Protein AF-A0A0G2EH07-F1 (afdb_monomer_lite)

Secondary structure (DSSP, 8-state):
-----PPTT--TTEEEE-----HHHHHHHHHHHHHPPPPPP-HHHHH--TT-TTS-SS-HHHHHHHHHHHHH--HHHHHHHHTTS-EEEEEEE-SS-EEEEEEE----S-TTPPP------SSS------SPPTTPPPGGGS-HHHHHHHHHHHHHHHHT-HHHHHHHH-HHHHHHHHHH-HHHHHHHHHHHHHHSSSSPPPHHHHHHHHHHHHHTT-TTTS-GGGG----TT-----S-EEEEEEEE-SS---HHHHHTTS-EEEEEEEEEEES-HHHH-HHHHHHHHHHHHHHHHHTTS--

pLDDT: mean 92.56, std 9.96, range [38.59, 98.69]

Radius of gyration: 21.22 Å; chains: 1; bounding box: 49×46×51 Å

Organism: Phaeomoniella chlamydospora (NCBI:txid158046)

Sequence (303 aa):
MDFSNLPAGSSDSIKPFEINIQPKVLNDLKDSIKLSAFAPLTYESSTADPKDLESFGISYEWLQKARDAWLTYDWKKSESYINTFPHFKASIRHNVADFDVHFVGLFSERKNAIPIVYLHGWPVNAFPIQVQPEGAPEIASVPLNEQRGFARAKHFVSQGWAYGIEHGTRPATIGFVLQSSPIALLSWIGEKFIAWTDETPQVDTILESVTLYWITHTISRCLYPYREKYDPKDLSSPKPLGLSQFHKEIGLVPESWARTRANVVFYRWHDEGGHFAALEKPELLLKDVEDFVSGLKDSGVLV

InterPro domains:
  IPR010497 Epoxide hydrolase, N-terminal [PF06441] (14-125)
  IPR016292 Epoxide hydrolase [PIRSF001112] (11-296)
  IPR029058 Alpha/Beta hydrolase fold [G3DSA:3.40.50.1820] (1-126)
  IPR029058 Alpha/Beta hydrolase fold [G3DSA:3.40.50.1820] (127-300)
  IPR029058 Alpha/Beta hydrolase fold [SSF53474] (3-126)
  IPR029058 Alpha/Beta hydrolase fold [SSF53474] (134-294)

Foldseek 3Di:
DDQQDDDPPDDPQKDWDADDFDPVLLVVQLVLLVPDDDDDDDPQQCPADLQDLVGNFHHPVVLVVLSVVLNVFDLVVVSVVVRVFTKIWGWDDDPVDIDIDIDTGGHDPDPQDDDDDDDAAVVRDADADLDFDVPFDDLVPFDPLLNLLSVLLVSCVVRVCPVLVCLQPPLQVVLCQLLVGLSSVLRVQVSCCQRFKQDRDDSSVSSNVSVVCNSVSPSSVRSVVSNDDDDSQPQEDADEDADEAESSENRGDGPRRVVVRYNHPYYDYDPHIGNPCCVGPVPVVVVSVVVVVVVCVVVVVRD

Structure (mmCIF, N/CA/C/O backbone):
data_AF-A0A0G2EH07-F1
#
_entry.id   AF-A0A0G2EH07-F1
#
loop_
_atom_site.group_PDB
_atom_site.id
_atom_site.type_symbol
_atom_site.label_atom_id
_atom_site.label_alt_id
_atom_site.label_comp_id
_atom_site.label_asym_id
_atom_site.label_entity_id
_atom_site.label_seq_id
_atom_site.pdbx_PDB_ins_code
_atom_site.Cartn_x
_atom_site.Cartn_y
_atom_site.Cartn_z
_atom_site.occupancy
_atom_site.B_iso_or_equiv
_atom_site.auth_seq_id
_atom_site.auth_comp_id
_atom_site.auth_asym_id
_atom_site.auth_atom_id
_atom_site.pdbx_PDB_model_num
ATOM 1 N N . MET A 1 1 ? -28.140 -2.214 -5.642 1.00 61.62 1 MET A N 1
ATOM 2 C CA . MET A 1 1 ? -27.932 -3.673 -5.538 1.00 61.62 1 MET A CA 1
ATOM 3 C C . MET A 1 1 ? -27.246 -3.923 -4.216 1.00 61.62 1 MET A C 1
ATOM 5 O O . MET A 1 1 ? -26.412 -3.108 -3.842 1.00 61.62 1 MET A O 1
ATOM 9 N N . ASP A 1 2 ? -27.642 -4.969 -3.502 1.00 87.00 2 ASP A N 1
ATOM 10 C CA . ASP A 1 2 ? -27.012 -5.360 -2.243 1.00 87.00 2 ASP A CA 1
ATOM 11 C C . ASP A 1 2 ? -25.893 -6.367 -2.539 1.00 87.00 2 ASP A C 1
ATOM 13 O O . ASP A 1 2 ? -26.157 -7.484 -2.976 1.00 87.00 2 ASP A O 1
ATOM 17 N N . PHE A 1 3 ? -24.643 -5.953 -2.336 1.00 95.88 3 PHE A N 1
ATOM 18 C CA . PHE A 1 3 ? -23.459 -6.775 -2.603 1.00 95.88 3 PHE A CA 1
ATOM 19 C C . PHE A 1 3 ? -22.980 -7.570 -1.376 1.00 95.88 3 PHE A C 1
ATOM 21 O O . PHE A 1 3 ? -21.904 -8.166 -1.420 1.00 95.88 3 PHE A O 1
ATOM 28 N N . SER A 1 4 ? -23.746 -7.570 -0.278 1.00 95.69 4 SER A N 1
ATOM 29 C CA . SER A 1 4 ? -23.373 -8.235 0.979 1.00 95.69 4 SER A CA 1
ATOM 30 C C . SER A 1 4 ? -23.781 -9.714 1.053 1.00 95.69 4 SER A C 1
ATOM 32 O O . SER A 1 4 ? -23.324 -10.443 1.935 1.00 95.69 4 SER A O 1
ATOM 34 N N . ASN A 1 5 ? -24.609 -10.186 0.118 1.00 95.06 5 ASN A N 1
ATOM 35 C CA . ASN A 1 5 ? -25.093 -11.564 0.109 1.00 95.06 5 ASN A CA 1
ATOM 36 C C . ASN A 1 5 ? -23.983 -12.538 -0.308 1.00 95.06 5 ASN A C 1
ATOM 38 O O . ASN A 1 5 ? -23.541 -12.542 -1.456 1.00 95.06 5 ASN A O 1
ATOM 42 N N . LEU A 1 6 ? -23.549 -13.387 0.627 1.00 95.12 6 LEU A N 1
ATOM 43 C CA . LEU A 1 6 ? -22.521 -14.394 0.368 1.00 95.12 6 LEU A CA 1
ATOM 44 C C . LEU A 1 6 ? -22.979 -15.399 -0.712 1.00 95.12 6 LEU A C 1
ATOM 46 O O . LEU A 1 6 ? -24.138 -15.828 -0.693 1.00 95.12 6 LEU A O 1
ATOM 50 N N . PRO A 1 7 ? -22.086 -15.840 -1.621 1.00 93.81 7 PRO A N 1
ATOM 51 C CA . PRO A 1 7 ? -22.406 -16.875 -2.598 1.00 93.81 7 PRO A CA 1
ATOM 52 C C . PRO A 1 7 ? -22.868 -18.179 -1.937 1.00 93.81 7 PRO A C 1
ATOM 54 O O . PRO A 1 7 ? -22.416 -18.540 -0.845 1.00 93.81 7 PRO A O 1
ATOM 57 N N . ALA A 1 8 ? -23.736 -18.927 -2.621 1.00 91.06 8 ALA A N 1
ATOM 58 C CA . ALA A 1 8 ? -24.210 -20.220 -2.134 1.00 91.06 8 ALA A CA 1
ATOM 59 C C . ALA A 1 8 ? -23.035 -21.183 -1.869 1.00 91.06 8 ALA A C 1
ATOM 61 O O . ALA A 1 8 ? -22.125 -21.298 -2.687 1.00 91.06 8 ALA A O 1
ATOM 62 N N . GLY A 1 9 ? -23.070 -21.885 -0.732 1.00 90.81 9 GLY A N 1
ATOM 63 C CA . GLY A 1 9 ? -21.995 -22.792 -0.305 1.00 90.81 9 GLY A CA 1
ATOM 64 C C . GLY A 1 9 ? -20.850 -22.119 0.460 1.00 90.81 9 GLY A C 1
ATOM 65 O O . GLY A 1 9 ? -19.870 -22.787 0.784 1.00 90.81 9 GLY A O 1
ATOM 66 N N . SER A 1 10 ? -20.964 -20.823 0.765 1.00 93.12 10 SER A N 1
ATOM 67 C CA . SER A 1 10 ? -20.021 -20.129 1.649 1.00 93.12 10 SER A CA 1
ATOM 68 C C . SER A 1 10 ? -19.975 -20.765 3.041 1.00 93.12 10 SER A C 1
ATOM 70 O O . SER A 1 10 ? -20.988 -21.233 3.554 1.00 93.12 10 SER A O 1
ATOM 72 N N . SER A 1 11 ? -18.790 -20.765 3.657 1.00 93.56 11 SER A N 1
ATOM 73 C CA . SER A 1 11 ? -18.582 -21.311 5.004 1.00 93.56 11 SER A CA 1
ATOM 74 C C . SER A 1 11 ? -19.384 -20.550 6.064 1.00 93.56 11 SER A C 1
ATOM 76 O O . SER A 1 11 ? -19.348 -19.320 6.109 1.00 93.56 11 SER A O 1
ATOM 78 N N . ASP A 1 12 ? -19.983 -21.280 7.008 1.00 93.88 12 ASP A N 1
ATOM 79 C CA . ASP A 1 12 ? -20.666 -20.705 8.176 1.00 93.88 12 ASP A CA 1
ATOM 80 C C . ASP A 1 12 ? -19.727 -19.926 9.115 1.00 93.88 12 ASP A C 1
ATOM 82 O O . ASP A 1 12 ? -20.194 -19.162 9.968 1.00 93.88 12 ASP A O 1
ATOM 86 N N . SER A 1 13 ? -18.406 -20.103 8.976 1.00 95.00 13 SER A N 1
ATOM 87 C CA . SER A 1 13 ? -17.399 -19.342 9.728 1.00 95.00 13 SER A CA 1
ATOM 88 C C . SER A 1 13 ? -17.293 -17.878 9.297 1.00 95.00 13 SER A C 1
ATOM 90 O O . SER A 1 13 ? -16.700 -17.085 10.026 1.00 95.00 13 SER A O 1
ATOM 92 N N . ILE A 1 14 ? -17.858 -17.511 8.144 1.00 97.44 14 ILE A N 1
ATOM 93 C CA . ILE A 1 14 ? -17.860 -16.138 7.639 1.00 97.44 14 ILE A CA 1
ATOM 94 C C . ILE A 1 14 ? -18.979 -15.360 8.331 1.00 97.44 14 ILE A C 1
ATOM 96 O O . ILE A 1 14 ? -20.148 -15.745 8.273 1.00 97.44 14 ILE A O 1
ATOM 100 N N . LYS A 1 15 ? -18.627 -14.251 8.985 1.00 97.56 15 LYS A N 1
ATOM 101 C CA . LYS A 1 15 ? -19.569 -13.357 9.670 1.00 97.56 15 LYS A CA 1
ATOM 102 C C . LYS A 1 15 ? -19.431 -11.925 9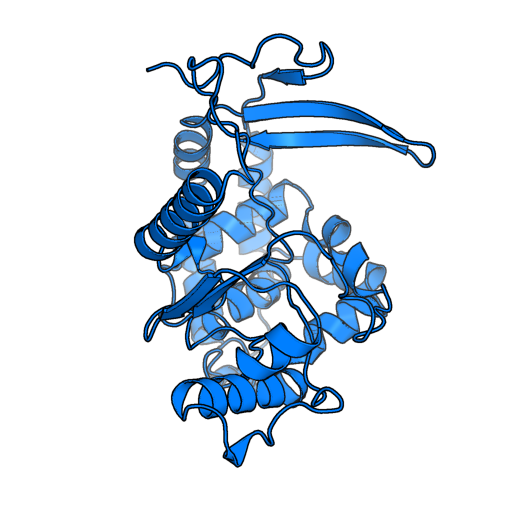.153 1.00 97.56 15 LYS A C 1
ATOM 104 O O . LYS A 1 15 ? -18.298 -11.510 8.904 1.00 97.56 15 LYS A O 1
ATOM 109 N N . PRO A 1 16 ? -20.537 -11.166 9.019 1.00 97.62 16 PRO A N 1
ATOM 110 C CA . PRO A 1 16 ? -20.468 -9.729 8.785 1.00 97.62 16 PRO A CA 1
ATOM 111 C C . PRO A 1 16 ? -19.599 -9.046 9.840 1.00 97.62 16 PRO A C 1
ATOM 113 O O . PRO A 1 16 ? -19.579 -9.447 11.007 1.00 97.62 16 PRO A O 1
ATOM 116 N N . PHE A 1 17 ? -18.874 -8.024 9.419 1.00 97.88 17 PHE A N 1
ATOM 117 C CA . PHE A 1 17 ? -17.995 -7.235 10.263 1.00 97.88 17 PHE A CA 1
ATOM 118 C C . PHE A 1 17 ? -18.263 -5.754 10.015 1.00 97.88 17 PHE A C 1
ATOM 120 O O . PHE A 1 17 ? -18.622 -5.364 8.912 1.00 97.88 17 PHE A O 1
ATOM 127 N N . GLU A 1 18 ? -18.070 -4.933 11.036 1.00 96.94 18 GLU A N 1
ATOM 128 C CA . GLU A 1 18 ? -18.152 -3.480 10.934 1.00 96.94 18 GLU A CA 1
ATOM 129 C C . GLU A 1 18 ? -16.971 -2.896 11.705 1.00 96.94 18 GLU A C 1
ATOM 131 O O . GLU A 1 18 ? -16.652 -3.346 12.813 1.00 96.94 18 GLU A O 1
ATOM 136 N N . ILE A 1 19 ? -16.290 -1.916 11.115 1.00 96.69 19 ILE A N 1
ATOM 137 C CA . ILE A 1 19 ? -15.224 -1.203 11.809 1.00 96.69 19 ILE A CA 1
ATOM 138 C C . ILE A 1 19 ? -15.881 -0.246 12.798 1.00 96.69 19 ILE A C 1
ATOM 140 O O . ILE A 1 19 ? -16.617 0.647 12.400 1.00 96.69 19 ILE A O 1
ATOM 144 N N . ASN A 1 20 ? -15.580 -0.405 14.084 1.00 97.12 20 ASN A N 1
ATOM 145 C CA . ASN A 1 20 ? -16.033 0.522 15.114 1.00 97.12 20 ASN A CA 1
ATOM 146 C C . ASN A 1 20 ? -14.898 0.825 16.093 1.00 97.12 20 ASN A C 1
ATOM 148 O O . ASN A 1 20 ? -14.657 0.081 17.052 1.00 97.12 20 ASN A O 1
ATOM 152 N N . ILE A 1 21 ? -14.173 1.914 15.835 1.00 97.62 21 ILE A N 1
ATOM 153 C CA . ILE A 1 21 ? -13.028 2.302 16.659 1.00 97.62 21 ILE A CA 1
ATOM 154 C C . ILE A 1 21 ? -13.507 3.129 17.845 1.00 97.62 21 ILE A C 1
ATOM 156 O O . ILE A 1 21 ? -14.179 4.154 17.701 1.00 97.62 21 ILE A O 1
ATOM 160 N N . GLN A 1 22 ? -13.140 2.686 19.044 1.00 97.31 22 GLN A N 1
ATOM 161 C CA . GLN A 1 22 ? -13.570 3.330 20.278 1.00 97.31 22 GLN A CA 1
ATOM 162 C C . GLN A 1 22 ? -12.991 4.751 20.386 1.00 97.31 22 GLN A C 1
ATOM 164 O O . GLN A 1 22 ? -11.792 4.927 20.149 1.00 97.31 22 GLN A O 1
ATOM 169 N N . PRO A 1 23 ? -13.774 5.758 20.830 1.00 97.31 23 PRO A N 1
ATOM 170 C CA . PRO A 1 23 ? -13.292 7.134 20.983 1.00 97.31 23 PRO A CA 1
ATOM 171 C C . PRO A 1 23 ? -12.020 7.248 21.829 1.00 97.31 23 PRO A C 1
ATOM 173 O O . PRO A 1 23 ? -11.153 8.068 21.540 1.00 97.31 23 PRO A O 1
ATOM 176 N N . LYS A 1 24 ? -11.872 6.380 22.841 1.00 97.81 24 LYS A N 1
ATOM 177 C CA . LYS A 1 24 ? -10.664 6.324 23.668 1.00 97.81 24 LYS A CA 1
ATOM 178 C C . LYS A 1 24 ? -9.403 6.056 22.836 1.00 97.81 24 LYS A C 1
ATOM 180 O O . LYS A 1 24 ? -8.417 6.746 23.038 1.00 97.81 24 LYS A O 1
ATOM 185 N N . VAL A 1 25 ? -9.441 5.118 21.886 1.00 98.06 25 VAL A N 1
ATOM 186 C CA . VAL A 1 25 ? -8.280 4.774 21.040 1.00 98.06 25 VAL A CA 1
ATOM 187 C C . VAL A 1 25 ? -7.849 5.974 20.193 1.00 98.06 25 VAL A C 1
ATOM 189 O O . VAL A 1 25 ? -6.658 6.247 20.060 1.00 98.06 25 VAL A O 1
ATOM 192 N N . LEU A 1 26 ? -8.816 6.727 19.662 1.00 98.12 26 LEU A N 1
ATOM 193 C CA . LEU A 1 26 ? -8.552 7.929 18.866 1.00 98.12 26 LEU A CA 1
ATOM 194 C C . LEU A 1 26 ? -7.989 9.070 19.723 1.00 98.12 26 LEU A C 1
ATOM 196 O O . LEU A 1 26 ? -7.060 9.758 19.301 1.00 98.12 26 LEU A O 1
ATOM 200 N N . ASN A 1 27 ? -8.508 9.245 20.940 1.00 98.00 27 ASN A N 1
ATOM 201 C CA . ASN A 1 27 ? -7.979 10.222 21.892 1.00 98.00 27 ASN A CA 1
ATOM 202 C C . ASN A 1 27 ? -6.551 9.863 22.330 1.00 98.00 27 ASN A C 1
ATOM 204 O O . ASN A 1 27 ? -5.679 10.729 22.304 1.00 98.00 27 ASN A O 1
ATOM 208 N N . ASP A 1 28 ? -6.293 8.590 22.645 1.00 98.25 28 ASP A N 1
ATOM 209 C CA . ASP A 1 28 ? -4.962 8.096 23.012 1.00 98.25 28 ASP A CA 1
ATOM 210 C C . ASP A 1 28 ? -3.953 8.315 21.861 1.00 98.25 28 ASP A C 1
ATOM 212 O O . ASP A 1 28 ? -2.826 8.758 22.096 1.00 98.25 28 ASP A O 1
ATOM 216 N N . LEU A 1 29 ? -4.349 8.062 20.603 1.00 98.44 29 LEU A N 1
ATOM 217 C CA . LEU A 1 29 ? -3.536 8.391 19.421 1.00 98.44 29 LEU A CA 1
ATOM 218 C C . LEU A 1 29 ? -3.250 9.896 19.351 1.00 98.44 29 LEU A C 1
ATOM 220 O O . LEU A 1 29 ? -2.094 10.293 19.211 1.00 98.44 29 LEU A O 1
ATOM 224 N N . LYS A 1 30 ? -4.275 10.743 19.487 1.00 98.38 30 LYS A N 1
ATOM 225 C CA . LYS A 1 30 ? -4.113 12.200 19.424 1.00 98.38 30 LYS A CA 1
ATOM 226 C C . LYS A 1 30 ? -3.150 12.716 20.492 1.00 98.38 30 LYS A C 1
ATOM 228 O O . LYS A 1 30 ? -2.312 13.567 20.195 1.00 98.38 30 LYS A O 1
ATOM 233 N N . ASP A 1 31 ? -3.232 12.199 21.712 1.00 98.31 31 ASP A N 1
ATOM 234 C CA . ASP A 1 31 ? -2.309 12.576 22.781 1.00 98.31 31 ASP A CA 1
ATOM 235 C C . ASP A 1 31 ? -0.893 12.041 22.528 1.00 98.31 31 ASP A C 1
ATOM 237 O O . ASP A 1 31 ? 0.078 12.775 22.719 1.00 98.31 31 ASP A O 1
ATOM 241 N N . SER A 1 32 ? -0.757 10.836 21.966 1.00 98.12 32 SER A N 1
ATOM 242 C CA . SER A 1 32 ? 0.540 10.286 21.541 1.00 98.12 32 SER A CA 1
ATOM 243 C C . SER A 1 32 ? 1.205 11.133 20.448 1.00 98.12 32 SER A C 1
ATOM 245 O O . SER A 1 32 ? 2.415 11.355 20.490 1.00 98.12 32 SER A O 1
ATOM 247 N N . ILE A 1 33 ? 0.434 11.654 19.486 1.00 98.44 33 ILE A N 1
ATOM 248 C CA . ILE A 1 33 ? 0.932 12.562 18.436 1.00 98.44 33 ILE A CA 1
ATOM 249 C C . ILE A 1 33 ? 1.445 13.872 19.050 1.00 98.44 33 ILE A C 1
ATOM 251 O O . ILE A 1 33 ? 2.525 14.339 18.686 1.00 98.44 33 ILE A O 1
ATOM 255 N N . LYS A 1 34 ? 0.699 14.465 19.996 1.00 97.69 34 LYS A N 1
ATOM 256 C CA . LYS A 1 34 ? 1.106 15.712 20.673 1.00 97.69 34 LYS A CA 1
ATOM 257 C C . LYS A 1 34 ? 2.393 15.540 21.477 1.00 97.69 34 LYS A C 1
ATOM 259 O O . LYS A 1 34 ? 3.228 16.440 21.470 1.00 97.69 34 LYS A O 1
ATOM 264 N N . LEU A 1 35 ? 2.520 14.413 22.179 1.00 97.50 35 LEU A N 1
ATOM 265 C CA . LEU A 1 35 ? 3.644 14.121 23.073 1.00 97.50 35 LEU A CA 1
ATOM 266 C C . LEU A 1 35 ? 4.888 13.608 22.340 1.00 97.50 35 LEU A C 1
ATOM 268 O O . LEU A 1 35 ? 5.975 13.620 22.914 1.00 97.50 35 LEU A O 1
ATOM 272 N N . SER A 1 36 ? 4.747 13.154 21.092 1.00 96.69 36 SER A N 1
ATOM 273 C CA . SER A 1 36 ? 5.875 12.653 20.309 1.00 96.69 36 SER A CA 1
ATOM 274 C C . SER A 1 36 ? 6.898 13.760 20.059 1.00 96.69 36 SER A C 1
ATOM 276 O O . SER A 1 36 ? 6.577 14.823 19.522 1.00 96.69 36 SER A O 1
ATOM 278 N N . ALA A 1 37 ? 8.145 13.488 20.440 1.00 91.06 37 ALA A N 1
ATOM 279 C CA . ALA A 1 37 ? 9.268 14.368 20.162 1.00 91.06 37 ALA A CA 1
ATOM 280 C C . ALA A 1 37 ? 9.604 14.366 18.664 1.00 91.06 37 ALA A C 1
ATOM 282 O O . ALA A 1 37 ? 9.480 13.346 17.986 1.00 91.06 37 ALA A O 1
ATOM 283 N N . PHE A 1 38 ? 10.078 15.507 18.171 1.00 89.31 38 PHE A N 1
ATOM 284 C CA . PHE A 1 38 ? 10.702 15.615 16.857 1.00 89.31 38 PHE A CA 1
ATOM 285 C C . PHE A 1 38 ? 12.219 15.531 17.003 1.00 89.31 38 PHE A C 1
ATOM 287 O O . PHE A 1 38 ? 12.788 16.060 17.961 1.00 89.31 38 PHE A O 1
ATOM 294 N N . ALA A 1 39 ? 12.872 14.890 16.033 1.00 90.69 39 ALA A N 1
ATOM 295 C CA . ALA A 1 39 ? 14.312 15.032 15.866 1.00 90.69 39 ALA A CA 1
ATOM 296 C C . ALA A 1 39 ? 14.653 16.511 15.594 1.00 90.69 39 ALA A C 1
ATOM 298 O O . ALA A 1 39 ? 13.823 17.216 15.026 1.00 90.69 39 ALA A O 1
ATOM 299 N N . PRO A 1 40 ? 15.836 17.015 15.980 1.00 95.19 40 PRO A N 1
ATOM 300 C CA . PRO A 1 40 ? 16.257 18.350 15.570 1.00 95.19 40 PRO A CA 1
ATOM 301 C C . PRO A 1 40 ? 16.381 18.441 14.041 1.00 95.19 40 PRO A C 1
ATOM 303 O O . PRO A 1 40 ? 16.581 17.435 13.357 1.00 95.19 40 PRO A O 1
ATOM 306 N N . LEU A 1 41 ? 16.291 19.659 13.504 1.00 97.31 41 LEU A N 1
ATOM 307 C CA . LEU A 1 41 ? 16.605 19.911 12.100 1.00 97.31 41 LEU A CA 1
ATOM 308 C C . LEU A 1 41 ? 18.074 19.546 11.831 1.00 97.31 41 LEU A C 1
ATOM 310 O O . LEU A 1 41 ? 18.964 19.929 12.591 1.00 97.31 41 LEU A O 1
ATOM 314 N N . THR A 1 42 ? 18.312 18.824 10.742 1.00 98.19 42 THR A N 1
ATOM 315 C CA . THR A 1 42 ? 19.640 18.389 10.288 1.00 98.19 42 THR A CA 1
ATOM 316 C C . THR A 1 42 ? 19.844 18.801 8.838 1.00 98.19 42 THR A C 1
ATOM 318 O O . THR A 1 42 ? 18.894 19.230 8.181 1.00 98.19 42 THR A O 1
ATOM 321 N N . TYR A 1 43 ? 21.068 18.669 8.325 1.00 97.88 43 TYR A N 1
ATOM 322 C CA . TYR A 1 43 ? 21.332 18.899 6.906 1.00 97.88 43 TYR A CA 1
ATOM 323 C C . TYR A 1 43 ? 20.467 17.974 6.036 1.00 97.88 43 TYR A C 1
ATOM 325 O O . TYR A 1 43 ? 19.742 18.448 5.158 1.00 97.88 43 TYR A O 1
ATOM 333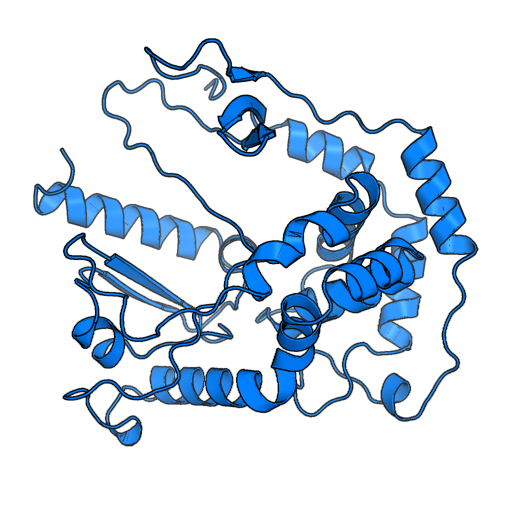 N N . GLU A 1 44 ? 20.470 16.683 6.361 1.00 97.56 44 GLU A N 1
ATOM 334 C CA . GLU A 1 44 ? 19.722 15.636 5.678 1.00 97.56 44 GLU A CA 1
ATOM 335 C C . GLU A 1 44 ? 18.228 15.966 5.668 1.00 97.56 44 GLU A C 1
ATOM 337 O O . GLU A 1 44 ? 17.628 16.108 4.608 1.00 97.56 44 GLU A O 1
ATOM 342 N N . SER A 1 45 ? 17.633 16.214 6.838 1.00 97.31 45 SER A N 1
ATOM 343 C CA . SER A 1 45 ? 16.193 16.488 6.933 1.00 97.31 45 SER A CA 1
ATOM 344 C C . SER A 1 45 ? 15.773 17.857 6.378 1.00 97.31 45 SER A C 1
ATOM 346 O O . SER A 1 45 ? 14.592 18.053 6.088 1.00 97.31 45 SER A O 1
ATOM 348 N N . SER A 1 46 ? 16.709 18.797 6.202 1.00 97.00 46 SER A N 1
ATOM 349 C CA . SER A 1 46 ? 16.454 20.104 5.572 1.00 97.00 46 SER A CA 1
ATOM 350 C C . SER A 1 46 ? 16.486 20.077 4.041 1.00 97.00 46 SER A C 1
ATOM 352 O O . SER A 1 46 ? 15.940 20.978 3.411 1.00 97.00 46 SER A O 1
ATOM 354 N N . THR A 1 47 ? 17.124 19.062 3.452 1.00 95.94 47 THR A N 1
ATOM 355 C CA . THR A 1 47 ? 17.316 18.924 1.996 1.00 95.94 47 THR A CA 1
ATOM 356 C C . THR A 1 47 ? 16.656 17.674 1.416 1.00 95.94 47 THR A C 1
ATOM 358 O O . THR A 1 47 ? 16.674 17.478 0.204 1.00 95.94 47 THR A O 1
ATOM 361 N N . ALA A 1 48 ? 16.064 16.843 2.276 1.00 96.94 48 ALA A N 1
ATOM 362 C CA . ALA A 1 48 ? 15.420 15.598 1.902 1.00 96.94 48 ALA A CA 1
ATOM 363 C C . ALA A 1 48 ? 14.239 15.800 0.933 1.00 96.94 48 ALA A C 1
ATOM 365 O O . ALA A 1 48 ? 13.378 16.656 1.149 1.00 96.94 48 ALA A O 1
ATOM 366 N N . ASP A 1 49 ? 14.175 14.948 -0.087 1.00 96.25 49 ASP A N 1
ATOM 367 C CA . ASP A 1 49 ? 13.046 14.782 -1.000 1.00 96.25 49 ASP A CA 1
ATOM 368 C C . ASP A 1 49 ? 12.736 13.281 -1.140 1.00 96.25 49 ASP A C 1
ATOM 370 O O . ASP A 1 49 ? 13.526 12.557 -1.743 1.00 96.25 49 ASP A O 1
ATOM 374 N N . PRO A 1 50 ? 11.590 12.784 -0.638 1.00 93.81 50 PRO A N 1
ATOM 375 C CA . PRO A 1 50 ? 11.247 11.368 -0.747 1.00 93.81 50 PRO A CA 1
ATOM 376 C C . PRO A 1 50 ? 11.095 10.866 -2.189 1.00 93.81 50 PRO A C 1
ATOM 378 O O . PRO A 1 50 ? 11.147 9.660 -2.414 1.00 93.81 50 PRO A O 1
ATOM 381 N N . LYS A 1 51 ? 10.843 11.750 -3.168 1.00 94.19 51 LYS A N 1
ATOM 382 C CA . LYS A 1 51 ? 10.730 11.365 -4.587 1.00 94.19 51 LYS A CA 1
ATOM 383 C C . LYS A 1 51 ? 12.094 11.103 -5.228 1.00 94.19 51 LYS A C 1
ATOM 385 O O . LYS A 1 51 ? 12.142 10.443 -6.268 1.00 94.19 51 LYS A O 1
ATOM 390 N N . ASP A 1 52 ? 13.171 11.596 -4.624 1.00 94.25 52 ASP A N 1
ATOM 391 C CA . ASP A 1 52 ? 14.539 11.366 -5.065 1.00 94.25 52 ASP A CA 1
ATOM 392 C C . ASP A 1 52 ? 15.192 10.275 -4.206 1.00 94.25 52 ASP A C 1
ATOM 394 O O . ASP A 1 52 ? 15.464 10.454 -3.021 1.00 94.25 52 ASP A O 1
ATOM 398 N N . LEU A 1 53 ? 15.454 9.120 -4.818 1.00 87.81 53 LEU A N 1
ATOM 399 C CA . LEU A 1 53 ? 16.068 7.978 -4.139 1.00 87.81 53 LEU A CA 1
ATOM 400 C C . LEU A 1 53 ? 17.538 8.217 -3.757 1.00 87.81 53 LEU A C 1
ATOM 402 O O . LEU A 1 53 ? 18.055 7.464 -2.939 1.00 87.81 53 LEU A O 1
ATOM 406 N N . GLU A 1 54 ? 18.201 9.234 -4.318 1.00 90.75 54 GLU A N 1
ATOM 407 C CA . GLU A 1 54 ? 19.547 9.658 -3.896 1.00 90.75 54 GLU A CA 1
ATOM 408 C C . GLU A 1 54 ? 19.501 10.647 -2.714 1.00 90.75 54 GLU A C 1
ATOM 410 O O . GLU A 1 54 ? 20.540 11.024 -2.167 1.00 90.75 54 GLU A O 1
ATOM 415 N N . SER A 1 55 ? 18.301 11.077 -2.314 1.00 93.88 55 SER A N 1
ATOM 416 C CA . SER A 1 55 ? 18.076 11.947 -1.163 1.00 93.88 55 SER A CA 1
ATOM 417 C C . SER A 1 55 ? 17.947 11.154 0.147 1.00 93.88 55 SER A C 1
ATOM 419 O O . SER A 1 55 ? 18.157 9.944 0.213 1.00 93.88 55 SER A O 1
ATOM 421 N N . PHE A 1 56 ? 17.602 11.847 1.234 1.00 96.31 56 PHE A N 1
ATOM 422 C CA . PHE A 1 56 ? 17.677 11.329 2.605 1.00 96.31 56 PHE A CA 1
ATOM 423 C C . PHE A 1 56 ? 16.319 10.940 3.219 1.00 96.31 56 PHE A C 1
ATOM 425 O O . PHE A 1 56 ? 16.192 10.866 4.442 1.00 96.31 56 PHE A O 1
ATOM 432 N N . GLY A 1 57 ? 15.300 10.691 2.390 1.00 96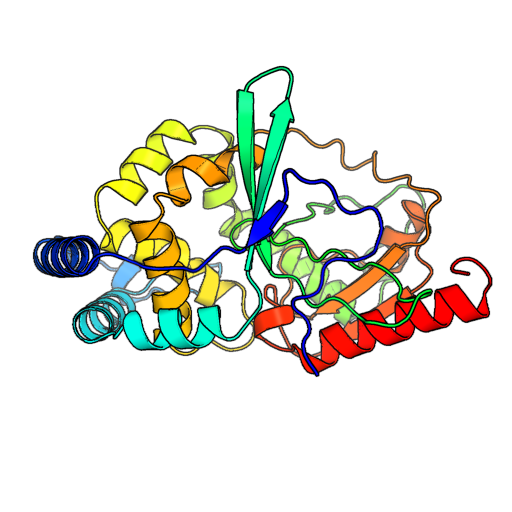.50 57 GLY A N 1
ATOM 433 C CA . GLY A 1 57 ? 13.971 10.256 2.834 1.00 96.50 57 GLY A CA 1
ATOM 434 C C . GLY A 1 57 ? 13.010 11.414 3.106 1.00 96.50 57 GLY A C 1
ATOM 435 O O . GLY A 1 57 ? 12.852 12.308 2.278 1.00 96.50 57 GLY A O 1
ATOM 436 N N . ILE A 1 58 ? 12.307 11.384 4.241 1.00 96.88 58 ILE A N 1
ATOM 437 C CA . ILE A 1 58 ? 11.300 12.397 4.592 1.00 96.88 58 ILE A CA 1
ATOM 438 C C . ILE A 1 58 ? 11.912 13.728 5.038 1.00 96.88 58 ILE A C 1
ATOM 440 O O . ILE A 1 58 ? 12.819 13.770 5.870 1.00 96.88 58 ILE A O 1
ATOM 444 N N . SER A 1 59 ? 11.364 14.836 4.530 1.00 97.25 59 SER A N 1
ATOM 445 C CA . SER A 1 59 ? 11.793 16.171 4.944 1.00 97.25 59 SER A CA 1
ATOM 446 C C . SER A 1 59 ? 11.212 16.568 6.297 1.00 97.25 59 SER A C 1
ATOM 448 O O . SER A 1 59 ? 10.088 16.207 6.663 1.00 97.25 59 SER A O 1
ATOM 450 N N . TYR A 1 60 ? 11.985 17.360 7.042 1.00 97.19 60 TYR A N 1
ATOM 451 C CA . TYR A 1 60 ? 11.573 17.904 8.332 1.00 97.19 60 TYR A CA 1
ATOM 452 C C . TYR A 1 60 ? 10.278 18.716 8.204 1.00 97.19 60 TYR A C 1
ATOM 454 O O . TYR A 1 60 ? 9.340 18.529 8.977 1.00 97.19 60 TYR A O 1
ATOM 462 N N . GLU A 1 61 ? 10.207 19.573 7.180 1.00 96.94 61 GLU A N 1
ATOM 463 C CA . GLU A 1 61 ? 9.042 20.415 6.911 1.00 96.94 61 GLU A CA 1
ATOM 464 C C . GLU A 1 61 ? 7.794 19.582 6.596 1.00 96.94 61 GLU A C 1
ATOM 466 O O . GLU A 1 61 ? 6.714 19.864 7.123 1.00 96.94 61 GLU A O 1
ATOM 471 N N . TRP A 1 62 ? 7.925 18.540 5.767 1.00 97.69 62 TRP A N 1
ATOM 472 C CA . TRP A 1 62 ? 6.797 17.673 5.437 1.00 97.69 62 TRP A CA 1
ATOM 473 C C . TRP A 1 62 ? 6.263 16.967 6.684 1.00 97.69 62 TRP A C 1
ATOM 475 O O . TRP A 1 62 ? 5.056 16.989 6.925 1.00 97.69 62 TRP A O 1
ATOM 485 N N . LEU A 1 63 ? 7.146 16.399 7.514 1.00 98.06 63 LEU A N 1
ATOM 486 C CA . LEU A 1 63 ? 6.731 15.651 8.701 1.00 98.06 63 LEU A CA 1
ATOM 487 C C . LEU A 1 63 ? 6.012 16.544 9.718 1.00 98.06 63 LEU A C 1
ATOM 489 O O . LEU A 1 63 ? 5.018 16.120 10.307 1.00 98.06 63 LEU A O 1
ATOM 493 N N . GLN A 1 64 ? 6.474 17.786 9.901 1.00 97.44 64 GLN A N 1
ATOM 494 C CA . GLN A 1 64 ? 5.792 18.762 10.754 1.00 97.44 64 GLN A CA 1
ATOM 495 C C . GLN A 1 64 ? 4.381 19.064 10.241 1.00 97.44 64 GLN A C 1
ATOM 497 O O . GLN A 1 64 ? 3.415 18.941 10.995 1.00 97.44 64 GLN A O 1
ATOM 502 N N . LYS A 1 65 ? 4.245 19.378 8.945 1.00 98.00 65 LYS A N 1
ATOM 503 C CA . LYS A 1 65 ? 2.942 19.662 8.325 1.00 98.00 65 LYS A CA 1
ATOM 504 C C . LYS A 1 65 ? 1.997 18.464 8.404 1.00 98.00 65 LYS A C 1
ATOM 506 O O . LYS A 1 65 ? 0.831 18.633 8.753 1.00 98.00 65 LYS A O 1
ATOM 511 N N . ALA A 1 66 ? 2.490 17.257 8.126 1.00 98.44 66 ALA A N 1
ATOM 512 C CA . ALA A 1 66 ? 1.696 16.035 8.188 1.00 98.44 66 ALA A CA 1
ATOM 513 C C . ALA A 1 66 ? 1.228 15.730 9.618 1.00 98.44 66 ALA A C 1
ATOM 515 O O . ALA A 1 66 ? 0.070 15.377 9.831 1.00 98.44 66 ALA A O 1
ATOM 516 N N . ARG A 1 67 ? 2.092 15.931 10.618 1.00 98.06 67 ARG A N 1
ATOM 517 C CA . ARG A 1 67 ? 1.738 15.792 12.034 1.00 98.06 67 ARG A CA 1
ATOM 518 C C . ARG A 1 67 ? 0.677 16.798 12.472 1.00 98.06 67 ARG A C 1
ATOM 520 O O . ARG A 1 67 ? -0.249 16.422 13.190 1.00 98.06 67 ARG A O 1
ATOM 527 N N . ASP A 1 68 ? 0.795 18.053 12.053 1.00 98.12 68 ASP A N 1
ATOM 528 C CA . ASP A 1 68 ? -0.182 19.088 12.394 1.00 98.12 68 ASP A CA 1
ATOM 529 C C . ASP A 1 68 ? -1.534 18.831 11.712 1.00 98.12 68 ASP A C 1
ATOM 531 O O . ASP A 1 68 ? -2.575 18.943 12.364 1.00 98.12 68 ASP A O 1
ATOM 535 N N . ALA A 1 69 ? -1.529 18.366 10.457 1.00 98.50 69 ALA A N 1
ATOM 536 C CA . ALA A 1 69 ? -2.731 17.872 9.786 1.00 98.50 69 ALA A CA 1
ATOM 537 C C . ALA A 1 69 ? -3.359 16.696 10.556 1.00 98.50 69 ALA A C 1
ATOM 539 O O . ALA A 1 69 ? -4.568 16.692 10.810 1.00 98.50 69 ALA A O 1
ATOM 540 N N . TRP A 1 70 ? -2.541 15.752 11.035 1.00 98.50 70 TRP A N 1
ATOM 541 C CA . TRP A 1 70 ? -3.007 14.577 11.775 1.00 98.50 70 TRP A CA 1
ATOM 542 C C . TRP A 1 70 ? -3.708 14.916 13.093 1.00 98.50 70 TRP A C 1
ATOM 544 O O . TRP A 1 70 ? -4.676 14.257 13.466 1.00 98.50 70 TRP A O 1
ATOM 554 N N . LEU A 1 71 ? -3.307 15.992 13.776 1.00 98.12 71 LEU A N 1
ATOM 555 C CA . LEU A 1 71 ? -3.994 16.463 14.989 1.00 98.12 71 LEU A CA 1
ATOM 556 C C . LEU A 1 71 ? -5.446 16.905 14.733 1.00 98.12 71 LEU A C 1
ATOM 558 O O . LEU A 1 71 ? -6.257 16.929 15.671 1.00 98.12 71 LEU A O 1
ATOM 562 N N . THR A 1 72 ? -5.766 17.257 13.487 1.00 97.19 72 THR A N 1
ATOM 563 C CA . THR A 1 72 ? -7.102 17.685 13.040 1.00 97.19 72 THR A CA 1
ATOM 564 C C . THR A 1 72 ? -7.824 16.655 12.174 1.00 97.19 72 THR A C 1
ATOM 566 O O . THR A 1 72 ? -9.007 16.834 11.891 1.00 97.19 72 THR A O 1
ATOM 569 N N . TYR A 1 73 ? -7.140 15.578 11.790 1.00 98.25 73 TYR A N 1
ATOM 570 C CA . TYR A 1 73 ? -7.686 14.509 10.968 1.00 98.25 73 TYR A CA 1
ATOM 571 C C . TYR A 1 73 ? -8.842 13.788 11.675 1.00 98.25 73 TYR A C 1
ATOM 573 O O . TYR A 1 73 ? -8.750 13.426 12.852 1.00 98.25 73 TYR A O 1
ATOM 581 N N . ASP A 1 74 ? -9.936 13.565 10.947 1.00 97.19 74 ASP A N 1
ATOM 582 C CA . ASP A 1 74 ? -11.161 12.961 11.469 1.00 97.19 74 ASP A CA 1
ATOM 583 C C . ASP A 1 74 ? -11.314 11.519 10.976 1.00 97.19 74 ASP A C 1
ATOM 585 O O . ASP A 1 74 ? -11.923 11.251 9.938 1.00 97.19 74 ASP A O 1
ATOM 589 N N . TRP A 1 75 ? -10.795 10.578 11.768 1.00 98.25 75 TRP A N 1
ATOM 590 C CA . TRP A 1 75 ? -10.906 9.146 11.486 1.00 98.25 75 TRP A CA 1
ATOM 591 C C . TRP A 1 75 ? -12.358 8.678 11.307 1.00 98.25 75 TRP A C 1
ATOM 593 O O . TRP A 1 75 ? -12.600 7.734 10.559 1.00 98.25 75 TRP A O 1
ATOM 603 N N . LYS A 1 76 ? -13.352 9.324 11.939 1.00 97.62 76 LYS A N 1
ATOM 604 C CA . LYS A 1 76 ? -14.746 8.873 11.827 1.00 97.62 76 LYS A CA 1
ATOM 605 C C . LYS A 1 76 ? -15.324 9.066 10.429 1.00 97.62 76 LYS A C 1
ATOM 607 O O . LYS A 1 76 ? -16.209 8.298 10.050 1.00 97.62 76 LYS A O 1
ATOM 612 N N . LYS A 1 77 ? -14.799 10.005 9.636 1.00 97.81 77 LYS A N 1
ATOM 613 C CA . LYS A 1 77 ? -15.148 10.123 8.212 1.00 97.81 77 LYS A CA 1
ATOM 614 C C . LYS A 1 77 ? -14.649 8.919 7.418 1.00 97.81 77 LYS A C 1
ATOM 616 O O . LYS A 1 77 ? -15.441 8.314 6.702 1.00 97.81 77 LYS A O 1
ATOM 621 N N . SER A 1 78 ? -13.388 8.536 7.610 1.00 97.94 78 SER A N 1
ATOM 622 C CA . SER A 1 78 ? -12.798 7.343 6.991 1.00 97.94 78 SER A CA 1
ATOM 623 C C . SER A 1 78 ? -13.510 6.071 7.423 1.00 97.94 78 SER A C 1
ATOM 625 O O . SER A 1 78 ? -13.912 5.281 6.582 1.00 97.94 78 SER A O 1
ATOM 627 N N . GLU A 1 79 ? -13.751 5.902 8.724 1.00 98.19 79 GLU A N 1
ATOM 628 C CA . GLU A 1 79 ? -14.491 4.760 9.272 1.00 98.19 79 GLU A CA 1
ATOM 629 C C . GLU A 1 79 ? -15.882 4.634 8.637 1.00 98.19 79 GLU A C 1
ATOM 631 O O . GLU A 1 79 ? -16.261 3.553 8.193 1.00 98.19 79 GLU A O 1
ATOM 636 N N . SER A 1 80 ? -16.608 5.752 8.524 1.00 98.12 80 SER A N 1
ATOM 637 C CA . SER A 1 80 ? -17.933 5.781 7.896 1.00 98.12 80 SER A CA 1
ATOM 638 C C . SER A 1 80 ? -17.871 5.431 6.412 1.00 98.12 80 SER A C 1
ATOM 640 O O . SER A 1 80 ? -18.709 4.672 5.939 1.00 98.12 80 SER A O 1
ATOM 642 N N . TYR A 1 81 ? -16.887 5.965 5.680 1.00 97.56 81 TYR A N 1
ATOM 643 C CA . TYR A 1 81 ? -16.691 5.656 4.264 1.00 97.56 81 TYR A CA 1
ATOM 644 C C . TYR A 1 81 ? -16.321 4.185 4.047 1.00 97.56 81 TYR A C 1
ATOM 646 O O . TYR A 1 81 ? -16.924 3.521 3.209 1.00 97.56 81 TYR A O 1
ATOM 654 N N . ILE A 1 82 ? -15.387 3.644 4.829 1.00 97.31 82 ILE A N 1
ATOM 655 C CA . ILE A 1 82 ? -14.955 2.247 4.722 1.00 97.31 82 ILE A CA 1
ATOM 656 C C . ILE A 1 82 ? -16.137 1.300 4.985 1.00 97.31 82 ILE A C 1
ATOM 658 O O . ILE A 1 82 ? -16.378 0.390 4.198 1.00 97.31 82 ILE A O 1
ATOM 662 N N . ASN A 1 83 ? -16.949 1.572 6.011 1.00 97.69 83 ASN A N 1
ATOM 663 C CA . ASN A 1 83 ? -18.148 0.784 6.317 1.00 97.69 83 ASN A CA 1
ATOM 664 C C . ASN A 1 83 ? -19.277 0.906 5.265 1.00 97.69 83 ASN A C 1
ATOM 666 O O . ASN A 1 83 ? -20.307 0.251 5.412 1.00 97.69 83 ASN A O 1
ATOM 670 N N . THR A 1 84 ? -19.122 1.710 4.200 1.00 97.06 84 THR A N 1
ATOM 671 C CA . THR A 1 84 ? -20.061 1.680 3.058 1.00 97.06 84 THR A CA 1
ATOM 672 C C . THR A 1 84 ? -19.912 0.421 2.204 1.00 97.06 84 THR A C 1
ATOM 674 O O . THR A 1 84 ? -20.823 0.083 1.444 1.00 97.06 84 THR A O 1
ATOM 677 N N . PHE A 1 85 ? -18.795 -0.295 2.339 1.00 97.31 85 PHE A N 1
ATOM 678 C CA . PHE A 1 85 ? -18.576 -1.580 1.692 1.00 97.31 85 PHE A CA 1
ATOM 679 C C . PHE A 1 85 ? -18.974 -2.733 2.630 1.00 97.31 85 PHE A C 1
ATOM 681 O O . PHE A 1 85 ? -18.940 -2.579 3.851 1.00 97.31 85 PHE A O 1
ATOM 688 N N . PRO A 1 86 ? -19.338 -3.919 2.109 1.00 98.00 86 PRO A N 1
ATOM 689 C CA . PRO A 1 86 ? -19.577 -5.093 2.943 1.00 98.00 86 PRO A CA 1
ATOM 690 C C . PRO A 1 86 ? -18.262 -5.691 3.462 1.00 98.00 86 PRO A C 1
ATOM 692 O O . PRO A 1 86 ? -17.416 -6.148 2.688 1.00 98.00 86 PRO A O 1
ATOM 695 N N . HIS A 1 87 ? -18.097 -5.710 4.784 1.00 98.25 87 HIS A N 1
ATOM 696 C CA . HIS A 1 87 ? -16.954 -6.326 5.452 1.00 98.25 87 HIS A CA 1
ATOM 697 C C . HIS A 1 87 ? -17.355 -7.650 6.093 1.00 98.25 87 HIS A C 1
ATOM 699 O O . HIS A 1 87 ? -18.465 -7.822 6.599 1.00 98.25 87 HIS A O 1
ATOM 705 N N . PHE A 1 88 ? -16.401 -8.571 6.138 1.00 98.38 88 PHE A N 1
ATOM 706 C CA . PHE A 1 88 ? -16.582 -9.873 6.754 1.00 98.38 88 PHE A CA 1
ATOM 707 C C . PHE A 1 88 ? -15.333 -10.292 7.515 1.00 98.38 88 PHE A C 1
ATOM 709 O O . PHE A 1 88 ? -14.228 -9.796 7.283 1.00 98.38 88 PHE A O 1
ATOM 716 N N . LYS A 1 89 ? -15.513 -11.248 8.418 1.00 97.81 89 LYS A N 1
ATOM 717 C CA . LYS A 1 89 ? -14.436 -11.951 9.102 1.00 97.81 89 LYS A CA 1
ATOM 718 C C . LYS A 1 89 ? -14.686 -13.448 9.018 1.00 97.81 89 LYS A C 1
ATOM 720 O O . LYS A 1 89 ? -15.794 -13.902 9.292 1.00 97.81 89 LYS A O 1
ATOM 725 N N . ALA A 1 90 ? -13.660 -14.197 8.638 1.00 96.94 90 ALA A N 1
ATOM 726 C CA . ALA A 1 90 ? -13.677 -15.649 8.597 1.00 96.94 90 ALA A CA 1
ATOM 727 C C . ALA A 1 90 ? -12.652 -16.206 9.582 1.00 96.94 90 ALA A C 1
ATOM 729 O O . ALA A 1 90 ? -11.474 -15.854 9.511 1.00 96.94 90 ALA A O 1
ATOM 730 N N . SER A 1 91 ? -13.083 -17.107 10.462 1.00 95.75 91 SER A N 1
ATOM 731 C CA . SER A 1 91 ? -12.153 -17.858 11.306 1.00 95.75 91 SER A CA 1
ATOM 732 C C . SER A 1 91 ? -11.600 -19.055 10.529 1.00 95.75 91 SER A C 1
ATOM 734 O O . SER A 1 91 ? -12.357 -19.906 10.050 1.00 95.75 91 SER A O 1
ATOM 736 N N . ILE A 1 92 ? -10.276 -19.110 10.401 1.00 94.12 92 ILE A N 1
ATOM 737 C CA . ILE A 1 92 ? -9.520 -20.148 9.703 1.00 94.12 92 ILE A CA 1
ATOM 738 C C . ILE A 1 92 ? -8.688 -20.905 10.732 1.00 94.12 92 ILE A C 1
ATOM 740 O O . ILE A 1 92 ? -7.824 -20.329 11.391 1.00 94.12 92 ILE A O 1
ATOM 744 N N . ARG A 1 93 ? -8.932 -22.212 10.843 1.00 92.19 93 ARG A N 1
ATOM 745 C CA . ARG A 1 93 ? -8.093 -23.097 11.653 1.00 92.19 93 ARG A CA 1
ATOM 746 C C . ARG A 1 93 ? -6.861 -23.496 10.863 1.00 92.19 93 ARG A C 1
ATOM 748 O O . ARG A 1 93 ? -6.983 -23.988 9.742 1.00 92.19 93 ARG A O 1
ATOM 755 N N . HIS A 1 94 ? -5.690 -23.319 11.454 1.00 90.50 94 HIS A N 1
ATOM 756 C CA . HIS A 1 94 ? -4.424 -23.719 10.856 1.00 90.50 94 HIS A CA 1
ATOM 757 C C . HIS A 1 94 ? -3.577 -24.460 11.894 1.00 90.50 94 HIS A C 1
ATOM 759 O O . HIS A 1 94 ? -3.780 -24.333 13.097 1.00 90.50 94 HIS A O 1
ATOM 765 N N . ASN A 1 95 ? -2.618 -25.263 11.439 1.00 89.00 95 ASN A N 1
ATOM 766 C CA . ASN A 1 95 ? -1.822 -26.125 12.321 1.00 89.00 95 ASN A CA 1
ATOM 767 C C . ASN A 1 95 ? -0.919 -25.355 13.306 1.00 89.00 95 ASN A C 1
ATOM 769 O O . ASN A 1 95 ? -0.481 -25.935 14.294 1.00 89.00 95 ASN A O 1
ATOM 773 N N . VAL A 1 96 ? -0.629 -24.077 13.038 1.00 86.88 96 VAL A N 1
ATOM 774 C CA . VAL A 1 96 ? 0.222 -23.228 13.894 1.00 86.88 96 VAL A CA 1
ATOM 775 C C . VAL A 1 96 ? -0.595 -22.332 14.828 1.00 86.88 96 VAL A C 1
ATOM 777 O O . VAL A 1 96 ? -0.184 -22.099 15.961 1.00 86.88 96 VAL A O 1
ATOM 780 N N . ALA A 1 97 ? -1.726 -21.810 14.359 1.00 90.00 97 ALA A N 1
ATOM 781 C CA . ALA A 1 97 ? -2.622 -20.949 15.120 1.00 90.00 97 ALA A CA 1
ATOM 782 C C . ALA A 1 97 ? -3.968 -20.848 14.398 1.00 90.00 97 ALA A C 1
ATOM 784 O O . ALA A 1 97 ? -4.044 -21.055 13.188 1.00 90.00 97 ALA A O 1
ATOM 785 N N . ASP A 1 98 ? -5.008 -20.467 15.126 1.00 93.81 98 ASP A N 1
ATOM 786 C CA . ASP A 1 98 ? -6.256 -20.033 14.511 1.00 93.81 98 ASP A CA 1
ATOM 787 C C . ASP A 1 98 ? -6.142 -18.555 14.121 1.00 93.81 98 ASP A C 1
ATOM 789 O O . ASP A 1 98 ? -5.581 -17.740 14.860 1.00 93.81 98 ASP A O 1
ATOM 793 N N . PHE A 1 99 ? -6.672 -18.210 12.950 1.00 93.75 99 PHE A N 1
ATOM 794 C CA . PHE A 1 99 ? -6.622 -16.861 12.402 1.00 93.75 99 PHE A CA 1
ATOM 795 C C . PHE A 1 99 ? -8.020 -16.329 12.142 1.00 93.75 99 PHE A C 1
ATOM 797 O O . PHE A 1 99 ? -8.850 -17.006 11.542 1.00 93.75 99 PHE A O 1
ATOM 804 N N . ASP A 1 100 ? -8.239 -15.073 12.507 1.00 95.25 100 ASP A N 1
ATOM 805 C CA . ASP A 1 100 ? -9.370 -14.301 12.018 1.00 95.25 100 ASP A CA 1
ATOM 806 C C . ASP A 1 100 ? -8.928 -13.484 10.806 1.00 95.25 100 ASP A C 1
ATOM 808 O O . ASP A 1 100 ? -8.153 -12.532 10.928 1.00 95.25 100 ASP A O 1
ATOM 812 N N . VAL A 1 101 ? -9.436 -13.851 9.633 1.00 96.12 101 VAL A N 1
ATOM 813 C CA . VAL A 1 101 ? -9.149 -13.159 8.378 1.00 96.12 101 VAL A CA 1
ATOM 814 C C . VAL A 1 101 ? -10.287 -12.198 8.072 1.00 96.12 101 VAL A C 1
ATOM 816 O O . VAL A 1 101 ? -11.414 -12.615 7.808 1.00 96.12 101 VAL A O 1
ATOM 819 N N . HIS A 1 102 ? -9.991 -10.902 8.134 1.00 97.75 102 HIS A N 1
ATOM 820 C CA . HIS A 1 102 ? -10.881 -9.848 7.649 1.00 97.75 102 HIS A CA 1
ATOM 821 C C . HIS A 1 102 ? -10.761 -9.722 6.125 1.00 97.75 102 HIS A C 1
ATOM 823 O O . HIS A 1 102 ? -9.664 -9.833 5.580 1.00 97.75 102 HIS A O 1
ATOM 829 N N . PHE A 1 103 ? -11.885 -9.489 5.448 1.00 97.81 103 PHE A N 1
ATOM 830 C CA . PHE A 1 103 ? -11.911 -9.122 4.035 1.00 97.81 103 PHE A CA 1
ATOM 831 C C . PHE A 1 103 ? -13.102 -8.210 3.716 1.00 97.81 103 PHE A C 1
ATOM 833 O O . PHE A 1 103 ? -14.103 -8.181 4.437 1.00 97.81 103 PHE A O 1
ATOM 840 N N . VAL A 1 104 ? -12.985 -7.473 2.614 1.00 97.75 104 VAL A N 1
ATOM 841 C CA . VAL A 1 104 ? -14.080 -6.725 1.982 1.00 97.75 104 VAL A CA 1
ATOM 842 C C . VAL A 1 104 ? -14.546 -7.520 0.769 1.00 97.75 104 VAL A C 1
ATOM 844 O O . VAL A 1 104 ? -13.715 -8.057 0.035 1.00 97.75 104 VAL A O 1
ATOM 847 N N . GLY A 1 105 ? -15.858 -7.638 0.570 1.00 96.81 105 GLY A N 1
ATOM 848 C CA . GLY A 1 105 ? -16.426 -8.440 -0.511 1.00 96.81 105 GLY A CA 1
ATOM 849 C C . GLY A 1 105 ? -17.566 -7.731 -1.226 1.00 96.81 105 GLY A C 1
ATOM 850 O O . GLY A 1 105 ? -18.481 -7.225 -0.585 1.00 96.81 105 GLY A O 1
ATOM 851 N N . LEU A 1 106 ? -17.523 -7.734 -2.560 1.00 97.44 106 LEU A N 1
ATOM 852 C CA . LEU A 1 106 ? -18.651 -7.359 -3.408 1.00 97.44 106 LEU A CA 1
ATOM 853 C C . LEU A 1 106 ? -19.133 -8.602 -4.150 1.00 97.44 106 LEU A C 1
ATOM 855 O O . LEU A 1 106 ? -18.511 -9.046 -5.117 1.00 97.44 106 LEU A O 1
ATOM 859 N N . PHE A 1 107 ? -20.226 -9.189 -3.673 1.00 97.00 107 PHE A N 1
ATOM 860 C CA . PHE A 1 107 ? -20.721 -10.459 -4.185 1.00 97.00 107 PHE A CA 1
ATOM 861 C C . PHE A 1 107 ? -21.853 -10.251 -5.186 1.00 97.00 107 PHE A C 1
ATOM 863 O O . PHE A 1 107 ? -22.843 -9.574 -4.919 1.00 97.00 107 PHE A O 1
ATOM 870 N N . SER A 1 108 ? -21.688 -10.828 -6.376 1.00 95.69 108 SER A N 1
ATOM 871 C CA . SER A 1 108 ? -22.700 -10.781 -7.428 1.00 95.69 108 SER A CA 1
ATOM 872 C C . SER A 1 108 ? -23.808 -11.803 -7.174 1.00 95.69 108 SER A C 1
ATOM 874 O O . SER A 1 108 ? -23.537 -12.935 -6.787 1.00 95.69 108 SER A O 1
ATOM 876 N N . GLU A 1 109 ? -25.047 -11.450 -7.515 1.00 93.50 109 GLU A N 1
ATOM 877 C CA . GLU A 1 109 ? -26.182 -12.386 -7.537 1.00 93.50 109 GLU A CA 1
ATOM 878 C C . GLU A 1 109 ? -26.137 -13.360 -8.735 1.00 93.50 109 GLU A C 1
ATOM 880 O O . GLU A 1 109 ? -26.916 -14.314 -8.815 1.00 93.50 109 GLU A O 1
ATOM 885 N N . ARG A 1 110 ? -25.236 -13.139 -9.706 1.00 92.75 110 ARG A N 1
ATOM 886 C CA . ARG A 1 110 ? -25.100 -14.013 -10.879 1.00 92.75 110 ARG A CA 1
ATOM 887 C C . ARG A 1 110 ? -24.451 -15.337 -10.480 1.00 92.75 110 ARG A C 1
ATOM 889 O O . ARG A 1 110 ? -23.335 -15.360 -9.973 1.00 92.75 110 ARG A O 1
ATOM 896 N N . LYS A 1 111 ? -25.103 -16.454 -10.820 1.00 89.19 111 LYS A N 1
ATOM 897 C CA . LYS A 1 111 ? -24.614 -17.816 -10.517 1.00 89.19 111 LYS A CA 1
ATOM 898 C C . LYS A 1 111 ? -23.248 -18.149 -11.131 1.00 89.19 111 LYS A C 1
ATOM 900 O O . LYS A 1 111 ? -22.552 -19.005 -10.607 1.00 89.19 111 LYS A O 1
ATOM 905 N N . ASN A 1 112 ? -22.894 -17.502 -12.239 1.00 88.94 112 ASN A N 1
ATOM 906 C CA . ASN A 1 112 ? -21.635 -17.678 -12.966 1.00 88.94 112 ASN A CA 1
ATOM 907 C C . ASN A 1 112 ? -20.733 -16.433 -12.880 1.00 88.94 112 ASN A C 1
ATOM 909 O O . ASN A 1 112 ? -19.967 -16.148 -13.801 1.00 88.94 112 ASN A O 1
ATOM 913 N N . ALA A 1 113 ? -20.863 -15.637 -11.814 1.00 93.75 113 ALA A N 1
ATOM 914 C CA . ALA A 1 113 ? -19.903 -14.576 -11.546 1.00 93.75 113 ALA A CA 1
ATOM 915 C C . ALA A 1 113 ? -18.509 -15.176 -11.322 1.00 93.75 113 ALA A C 1
ATOM 917 O O . ALA A 1 113 ? -18.364 -16.178 -10.624 1.00 93.75 113 ALA A O 1
ATOM 918 N N . ILE A 1 114 ? -17.487 -14.551 -11.904 1.00 94.38 114 ILE A N 1
ATOM 919 C CA . ILE A 1 114 ? -16.103 -14.989 -11.724 1.00 94.38 114 ILE A CA 1
ATOM 920 C C . ILE A 1 114 ? -15.605 -14.455 -10.380 1.00 94.38 114 ILE A C 1
ATOM 922 O O . ILE A 1 114 ? -15.604 -13.236 -10.191 1.00 94.38 114 ILE A O 1
ATOM 926 N N . PRO A 1 115 ? -15.175 -15.324 -9.449 1.00 95.19 115 PRO A N 1
ATOM 927 C CA . PRO A 1 115 ? -14.561 -14.877 -8.212 1.00 95.19 115 PRO A CA 1
ATOM 928 C C . PRO A 1 115 ? -13.170 -14.306 -8.506 1.00 95.19 115 PRO A C 1
ATOM 930 O O . PRO A 1 115 ? -12.318 -14.981 -9.082 1.00 95.19 115 PRO A O 1
ATOM 933 N N . ILE A 1 116 ? -12.939 -13.064 -8.087 1.00 96.06 116 ILE A N 1
ATOM 934 C CA . ILE A 1 116 ? -11.642 -12.389 -8.177 1.00 96.06 116 ILE A CA 1
ATOM 935 C C . ILE A 1 116 ? -11.218 -12.021 -6.759 1.00 96.06 116 ILE A C 1
ATOM 937 O O . ILE A 1 116 ? -12.001 -11.447 -6.003 1.00 96.06 116 ILE A O 1
ATOM 941 N N . VAL A 1 117 ? -9.981 -12.360 -6.401 1.00 96.44 117 VAL A N 1
ATOM 942 C CA . VAL A 1 117 ? -9.377 -11.988 -5.119 1.00 96.44 117 VAL A CA 1
ATOM 943 C C . VAL A 1 117 ? -8.306 -10.941 -5.381 1.00 96.44 117 VAL A C 1
ATOM 945 O O . VAL A 1 117 ? -7.351 -11.201 -6.110 1.00 96.44 117 VAL A O 1
ATOM 948 N N . TYR A 1 118 ? -8.458 -9.774 -4.760 1.00 94.75 118 TYR A N 1
ATOM 949 C CA . TYR A 1 118 ? -7.437 -8.732 -4.750 1.00 94.75 118 TYR A CA 1
ATOM 950 C C . TYR A 1 118 ? -6.554 -8.896 -3.515 1.00 94.75 118 TYR A C 1
ATOM 952 O O . TYR A 1 118 ? -7.051 -8.955 -2.390 1.00 94.75 118 TYR A O 1
ATOM 960 N N . LEU A 1 119 ? -5.241 -8.975 -3.728 1.00 92.62 119 LEU A N 1
ATOM 961 C CA . LEU A 1 119 ? -4.250 -9.127 -2.667 1.00 92.62 119 LEU A CA 1
ATOM 962 C C . LEU A 1 119 ? -3.421 -7.847 -2.567 1.00 92.62 119 LEU A C 1
ATOM 964 O O . LEU A 1 119 ? -2.738 -7.471 -3.518 1.00 92.62 119 LEU A O 1
ATOM 968 N N . HIS A 1 120 ? -3.466 -7.195 -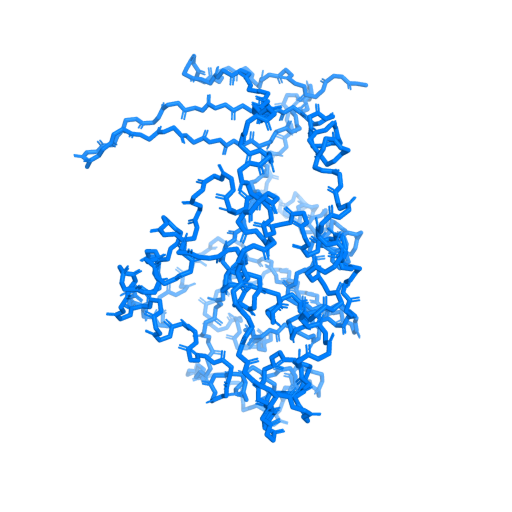1.407 1.00 91.50 120 HIS A N 1
ATOM 969 C CA . HIS A 1 120 ? -2.522 -6.129 -1.073 1.00 91.50 120 HIS A CA 1
ATOM 970 C C . HIS A 1 120 ? -1.182 -6.737 -0.585 1.00 91.50 120 HIS A C 1
ATOM 972 O O . HIS A 1 120 ? -0.967 -7.945 -0.679 1.00 91.50 120 HIS A O 1
ATOM 978 N N . GLY A 1 121 ? -0.259 -5.919 -0.077 1.00 87.06 121 GLY A N 1
ATOM 979 C CA . GLY A 1 121 ? 1.070 -6.353 0.406 1.00 87.06 121 GLY A CA 1
ATOM 980 C C . GLY A 1 121 ? 1.620 -5.427 1.499 1.00 87.06 121 GLY A C 1
ATOM 981 O O . GLY A 1 121 ? 0.848 -5.077 2.391 1.00 87.06 121 GLY A O 1
ATOM 982 N N . TRP A 1 122 ? 2.910 -5.026 1.456 1.00 85.56 122 TRP A N 1
ATOM 983 C CA . TRP A 1 122 ? 3.476 -4.019 2.381 1.00 85.56 122 TRP A CA 1
ATOM 984 C C . TRP A 1 122 ? 4.091 -2.760 1.708 1.00 85.56 122 TRP A C 1
ATOM 986 O O . TRP A 1 122 ? 5.053 -2.856 0.957 1.00 85.56 122 TRP A O 1
ATOM 996 N N . PRO A 1 123 ? 3.494 -1.580 1.951 1.00 53.88 123 PRO A N 1
ATOM 997 C CA . PRO A 1 123 ? 2.055 -1.554 2.125 1.00 53.88 123 PRO A CA 1
ATOM 998 C C . PRO A 1 123 ? 1.378 -2.276 0.933 1.00 53.88 123 PRO A C 1
ATOM 1000 O O . PRO A 1 123 ? 0.252 -2.725 1.118 1.00 53.88 123 PRO A O 1
ATOM 1003 N N . VAL A 1 124 ? 2.079 -2.495 -0.216 1.00 38.75 124 VAL A N 1
ATOM 1004 C CA . VAL A 1 124 ? 1.789 -3.497 -1.274 1.00 38.75 124 VAL A CA 1
ATOM 1005 C C . VAL A 1 124 ? 3.056 -4.205 -1.867 1.00 38.75 124 VAL A C 1
ATOM 1007 O O . VAL A 1 124 ? 4.169 -3.767 -1.630 1.00 38.75 124 VAL A O 1
ATOM 1010 N N . ASN A 1 125 ? 2.913 -5.391 -2.493 1.00 38.59 125 ASN A N 1
ATOM 1011 C CA . ASN A 1 125 ? 3.947 -6.413 -2.811 1.00 38.59 125 ASN A CA 1
ATOM 1012 C C . ASN A 1 125 ? 5.092 -5.977 -3.755 1.00 38.59 125 ASN A C 1
ATOM 1014 O O . ASN A 1 125 ? 4.840 -5.291 -4.735 1.00 38.59 125 ASN A O 1
ATOM 1018 N N . ALA A 1 126 ? 6.309 -6.515 -3.574 1.00 42.84 126 ALA A N 1
ATOM 1019 C CA . ALA A 1 126 ? 7.429 -6.360 -4.517 1.00 42.84 126 ALA A CA 1
ATOM 1020 C C . ALA A 1 126 ? 7.886 -7.708 -5.112 1.00 42.84 126 ALA A C 1
ATOM 1022 O O . ALA A 1 126 ? 8.151 -8.658 -4.375 1.00 42.84 126 ALA A O 1
ATOM 1023 N N . PHE A 1 127 ? 8.043 -7.766 -6.440 1.00 51.12 127 PHE A N 1
ATOM 1024 C CA . PHE A 1 127 ? 8.743 -8.839 -7.156 1.00 51.12 127 PHE A CA 1
ATOM 1025 C C . PHE A 1 127 ? 10.183 -8.398 -7.460 1.00 51.12 127 PHE A C 1
ATOM 1027 O O . PHE A 1 127 ? 10.385 -7.526 -8.305 1.00 51.12 127 PHE A O 1
ATOM 1034 N N . PRO A 1 128 ? 11.218 -8.986 -6.840 1.00 52.50 128 PRO A N 1
ATOM 1035 C CA . PRO A 1 128 ? 12.589 -8.713 -7.236 1.00 52.50 128 PRO A CA 1
ATOM 1036 C C . PRO A 1 128 ? 13.014 -9.687 -8.339 1.00 52.50 128 PRO A C 1
ATOM 1038 O O . PRO A 1 128 ? 13.643 -10.711 -8.082 1.00 52.50 128 PRO A O 1
ATOM 1041 N N . ILE A 1 129 ? 12.712 -9.361 -9.596 1.00 56.25 129 ILE A N 1
ATOM 1042 C CA . ILE A 1 129 ? 13.403 -9.978 -10.731 1.00 56.25 129 ILE A CA 1
ATOM 1043 C C . ILE A 1 129 ? 14.311 -8.930 -11.365 1.00 56.25 129 ILE A C 1
ATOM 1045 O O . ILE A 1 129 ? 13.896 -8.157 -12.220 1.00 56.25 129 ILE A O 1
ATOM 1049 N N . GLN A 1 130 ? 15.580 -8.931 -10.965 1.00 66.81 130 GLN A N 1
ATOM 1050 C CA . GLN A 1 130 ? 16.591 -8.015 -11.517 1.00 66.81 130 GLN A CA 1
ATOM 1051 C C . GLN A 1 130 ? 17.729 -8.728 -12.245 1.00 66.81 130 GLN A C 1
ATOM 1053 O O . GLN A 1 130 ? 18.709 -8.108 -12.649 1.00 66.81 130 GLN A O 1
ATOM 1058 N N . VAL A 1 131 ? 17.594 -10.040 -12.430 1.00 76.94 131 VAL A N 1
ATOM 1059 C CA . VAL A 1 131 ? 18.560 -10.864 -13.154 1.00 76.94 131 VAL A CA 1
ATOM 1060 C C . VAL A 1 131 ? 17.969 -11.226 -14.508 1.00 76.94 131 VAL A C 1
ATOM 1062 O O . VAL A 1 131 ? 16.852 -11.755 -14.575 1.00 76.94 131 VAL A O 1
ATOM 1065 N N . GLN A 1 132 ? 18.728 -10.960 -15.573 1.00 85.75 132 GLN A N 1
ATOM 1066 C CA . GLN A 1 132 ? 18.372 -11.373 -16.928 1.00 85.75 132 GLN A CA 1
ATOM 1067 C C . GLN A 1 132 ? 18.167 -12.897 -16.962 1.00 85.75 132 GLN A C 1
ATOM 1069 O O . GLN A 1 132 ? 19.065 -13.637 -16.552 1.00 85.75 132 GLN A O 1
ATOM 1074 N N . PRO A 1 133 ? 16.991 -13.386 -17.391 1.00 84.19 133 PRO A N 1
ATOM 1075 C CA . PRO A 1 133 ? 16.791 -14.812 -17.604 1.00 84.19 133 PRO A CA 1
ATOM 1076 C C . PRO A 1 133 ? 17.702 -15.356 -18.706 1.00 84.19 133 PRO A C 1
ATOM 1078 O O . PRO A 1 133 ? 18.004 -14.667 -19.680 1.00 84.19 133 PRO A O 1
ATOM 1081 N N . GLU A 1 134 ? 18.094 -16.621 -18.576 1.00 85.25 134 GLU A N 1
ATOM 1082 C CA . GLU A 1 134 ? 18.764 -17.339 -19.658 1.00 85.25 134 GLU A CA 1
ATOM 1083 C C . GLU A 1 134 ? 17.872 -17.353 -20.911 1.00 85.25 134 GLU A C 1
ATOM 1085 O O . GLU A 1 134 ? 16.669 -17.596 -20.824 1.00 85.25 134 GLU A O 1
ATOM 1090 N N . GLY A 1 135 ? 18.450 -17.033 -22.071 1.00 87.50 135 GLY A N 1
ATOM 1091 C CA . GLY A 1 135 ? 17.725 -16.953 -23.345 1.00 87.50 135 GLY A CA 1
ATOM 1092 C C . GLY A 1 135 ? 16.869 -15.693 -23.545 1.00 87.50 135 GLY A C 1
ATOM 1093 O O . GLY A 1 135 ? 16.313 -15.515 -24.627 1.00 87.50 135 GLY A O 1
ATOM 1094 N N . ALA A 1 136 ? 16.772 -14.801 -22.556 1.00 90.75 136 ALA A N 1
ATOM 1095 C CA . ALA A 1 136 ? 16.078 -13.526 -22.711 1.00 90.75 136 ALA A CA 1
ATOM 1096 C C . ALA A 1 136 ? 16.942 -12.495 -23.460 1.00 90.75 136 ALA A C 1
ATOM 1098 O O . ALA A 1 136 ? 18.169 -12.511 -23.307 1.00 90.75 136 ALA A O 1
ATOM 1099 N N . PRO A 1 137 ? 16.333 -11.569 -24.229 1.00 94.19 137 PRO A N 1
ATOM 1100 C CA . PRO A 1 137 ? 17.076 -10.517 -24.915 1.00 94.19 137 PRO A CA 1
ATOM 1101 C C . PRO A 1 137 ? 17.819 -9.621 -23.919 1.00 94.19 137 PRO A C 1
ATOM 1103 O O . PRO A 1 137 ? 17.369 -9.416 -22.788 1.00 94.19 137 PRO A O 1
ATOM 1106 N N . GLU A 1 138 ? 18.944 -9.053 -24.350 1.00 95.00 138 GLU A N 1
ATOM 1107 C CA . GLU A 1 138 ? 19.653 -8.048 -23.559 1.00 95.00 138 GLU A CA 1
ATOM 1108 C C . GLU A 1 138 ? 18.756 -6.842 -23.277 1.00 95.00 138 GLU A C 1
ATOM 1110 O O . GLU A 1 138 ? 17.944 -6.448 -24.117 1.00 95.00 138 GLU A O 1
ATOM 1115 N N . ILE A 1 139 ? 18.947 -6.199 -22.120 1.00 93.88 139 ILE A N 1
ATOM 1116 C CA . ILE A 1 139 ? 18.144 -5.030 -21.738 1.00 93.88 139 ILE A CA 1
ATOM 1117 C C . ILE A 1 139 ? 18.230 -3.902 -22.778 1.00 93.88 139 ILE A C 1
ATOM 1119 O O . ILE A 1 139 ? 17.241 -3.234 -23.035 1.00 93.88 139 ILE A O 1
ATOM 1123 N N . ALA A 1 140 ? 19.363 -3.729 -23.464 1.00 95.19 140 ALA A N 1
ATOM 1124 C CA . ALA A 1 140 ? 19.501 -2.719 -24.518 1.00 95.19 140 ALA A CA 1
ATOM 1125 C C . ALA A 1 140 ? 18.578 -2.959 -25.733 1.00 95.19 140 ALA A C 1
ATOM 1127 O O . ALA A 1 140 ? 18.359 -2.045 -26.525 1.00 95.19 140 ALA A O 1
ATOM 1128 N N . SER A 1 141 ? 18.041 -4.176 -25.877 1.00 96.38 141 SER A N 1
ATOM 1129 C CA . SER A 1 141 ? 17.174 -4.590 -26.985 1.00 96.38 141 SER A CA 1
ATOM 1130 C C . SER A 1 141 ? 15.678 -4.582 -26.642 1.00 96.38 141 SER A C 1
ATOM 1132 O O . SER A 1 141 ? 14.867 -4.829 -27.532 1.00 96.38 141 SER A O 1
ATOM 1134 N N . VAL A 1 142 ? 15.285 -4.326 -25.386 1.00 95.81 142 VAL A N 1
ATOM 1135 C CA . VAL A 1 142 ? 13.858 -4.212 -25.011 1.00 95.81 142 VAL A CA 1
ATOM 1136 C C . VAL A 1 142 ? 13.326 -2.798 -25.308 1.00 95.81 142 VAL A C 1
ATOM 1138 O O . VAL A 1 142 ? 14.130 -1.880 -25.480 1.00 95.81 142 VAL A O 1
ATOM 1141 N N . PRO A 1 143 ? 12.003 -2.567 -25.380 1.00 96.94 143 PRO A N 1
ATOM 1142 C CA . PRO A 1 143 ? 11.437 -1.230 -25.581 1.00 96.94 143 PRO A CA 1
ATOM 1143 C C . PRO A 1 143 ? 11.965 -0.174 -24.592 1.00 96.94 143 PRO A C 1
ATOM 1145 O O . PRO A 1 143 ? 12.206 -0.456 -23.420 1.00 96.94 143 PRO A O 1
ATOM 1148 N N . LEU A 1 144 ? 12.159 1.069 -25.052 1.00 96.25 144 LEU A N 1
ATOM 1149 C CA . LEU A 1 144 ? 12.830 2.124 -24.270 1.00 96.25 144 LEU A CA 1
ATOM 1150 C C . LEU A 1 144 ? 12.116 2.460 -22.946 1.00 96.25 144 LEU A C 1
ATOM 1152 O O . LEU A 1 144 ? 12.764 2.788 -21.952 1.00 96.25 144 LEU A O 1
ATOM 1156 N N . ASN A 1 145 ? 10.788 2.394 -22.927 1.00 95.25 145 ASN A N 1
ATOM 1157 C CA . ASN A 1 145 ? 9.972 2.552 -21.723 1.00 95.25 145 ASN A CA 1
ATOM 1158 C C . ASN A 1 145 ? 10.290 1.457 -20.684 1.00 95.25 145 ASN A C 1
ATOM 1160 O O . ASN A 1 145 ? 10.587 1.779 -19.533 1.00 95.25 145 ASN A O 1
ATOM 1164 N N . GLU A 1 146 ? 10.368 0.192 -21.105 1.00 94.69 146 GLU A N 1
ATOM 1165 C CA . GLU A 1 146 ? 10.772 -0.929 -20.246 1.00 94.69 146 GLU A CA 1
ATOM 1166 C C . GLU A 1 146 ? 12.223 -0.794 -19.762 1.00 94.69 146 GLU A C 1
ATOM 1168 O O . GLU A 1 146 ? 12.501 -1.057 -18.592 1.00 94.69 146 GLU A O 1
ATOM 1173 N N . GLN A 1 147 ? 13.145 -0.317 -20.611 1.00 94.81 147 GLN A N 1
ATOM 1174 C CA . GLN A 1 147 ? 14.534 -0.047 -20.208 1.00 94.81 147 GLN A CA 1
ATOM 1175 C C . GLN A 1 147 ? 14.606 0.961 -19.057 1.00 94.81 147 GLN A C 1
ATOM 1177 O O . GLN A 1 147 ? 15.323 0.747 -18.077 1.00 94.81 147 GLN A O 1
ATOM 1182 N N . ARG A 1 148 ? 13.851 2.062 -19.163 1.00 93.69 148 ARG A N 1
ATOM 1183 C CA . ARG A 1 148 ? 13.790 3.108 -18.132 1.00 93.69 148 ARG A CA 1
ATOM 1184 C C . ARG A 1 148 ? 13.190 2.576 -16.834 1.00 93.69 148 ARG A C 1
ATOM 1186 O O . ARG A 1 148 ? 13.765 2.798 -15.770 1.00 93.69 148 ARG A O 1
ATOM 1193 N N . GLY A 1 149 ? 12.083 1.841 -16.927 1.00 92.00 149 GLY A N 1
ATOM 1194 C CA . GLY A 1 149 ? 11.453 1.205 -15.772 1.00 92.00 149 GLY A CA 1
ATOM 1195 C C . GLY A 1 149 ? 12.384 0.211 -15.073 1.00 92.00 149 GLY A C 1
ATOM 1196 O O . GLY A 1 149 ? 12.523 0.235 -13.852 1.00 92.00 149 GLY A O 1
ATOM 1197 N N . PHE A 1 150 ? 13.111 -0.602 -15.843 1.00 91.00 150 PHE A N 1
ATOM 1198 C CA . PHE A 1 150 ? 14.067 -1.567 -15.304 1.00 91.00 150 PHE A CA 1
ATOM 1199 C C . PHE A 1 150 ? 15.264 -0.879 -14.635 1.00 91.00 150 PHE A C 1
ATOM 1201 O O . PHE A 1 150 ? 15.686 -1.278 -13.549 1.00 91.00 150 PHE A O 1
ATOM 1208 N N . ALA A 1 151 ? 15.796 0.187 -15.243 1.00 92.12 151 ALA A N 1
ATOM 1209 C CA . ALA A 1 151 ? 16.858 0.990 -14.642 1.00 92.12 151 ALA A CA 1
ATOM 1210 C C . ALA A 1 151 ? 16.414 1.605 -13.305 1.00 92.12 151 ALA A C 1
ATOM 1212 O O . ALA A 1 151 ? 17.162 1.544 -12.327 1.00 92.12 151 ALA A O 1
ATOM 1213 N N . ARG A 1 152 ? 15.177 2.116 -13.233 1.00 91.25 152 ARG A N 1
ATOM 1214 C CA . ARG A 1 152 ? 14.577 2.611 -11.988 1.00 91.25 152 ARG A CA 1
ATOM 1215 C C . ARG A 1 152 ? 14.454 1.507 -10.937 1.00 91.25 152 ARG A C 1
ATOM 1217 O O . ARG A 1 152 ? 14.858 1.721 -9.799 1.00 91.25 152 ARG A O 1
ATOM 1224 N N . ALA A 1 153 ? 13.951 0.328 -11.305 1.00 88.62 153 ALA A N 1
ATOM 1225 C CA . ALA A 1 153 ? 13.839 -0.804 -10.385 1.00 88.62 153 ALA A CA 1
ATOM 1226 C C . ALA A 1 153 ? 15.213 -1.215 -9.822 1.00 88.62 153 ALA A C 1
ATOM 1228 O O . ALA A 1 153 ? 15.374 -1.410 -8.614 1.00 88.62 153 ALA A O 1
ATOM 1229 N N . LYS A 1 154 ? 16.243 -1.280 -10.675 1.00 88.00 154 LYS A N 1
ATOM 1230 C CA . LYS A 1 154 ? 17.623 -1.560 -10.250 1.00 88.00 154 LYS A CA 1
ATOM 1231 C C . LYS A 1 154 ? 18.149 -0.498 -9.282 1.00 88.00 154 LYS A C 1
ATOM 1233 O O . LYS A 1 154 ? 18.754 -0.838 -8.268 1.00 88.00 154 LYS A O 1
ATOM 1238 N N . HIS A 1 155 ? 17.887 0.774 -9.571 1.00 90.00 155 HIS A N 1
ATOM 1239 C CA . HIS A 1 155 ? 18.263 1.882 -8.699 1.00 90.00 155 HIS A CA 1
ATOM 1240 C C . HIS A 1 155 ? 17.555 1.813 -7.330 1.00 90.00 155 HIS A C 1
ATOM 1242 O O . HIS A 1 155 ? 18.191 1.984 -6.286 1.00 90.00 155 HIS A O 1
ATOM 1248 N N . PHE A 1 156 ? 16.273 1.438 -7.311 1.00 91.06 156 PHE A N 1
ATOM 1249 C CA . PHE A 1 156 ? 15.523 1.193 -6.079 1.00 91.06 156 PHE A CA 1
ATOM 1250 C C . PHE A 1 156 ? 16.131 0.074 -5.224 1.00 91.06 156 PHE A C 1
ATOM 1252 O O . PHE A 1 156 ? 16.206 0.216 -4.008 1.00 91.06 156 PHE A O 1
ATOM 1259 N N . VAL A 1 157 ? 16.630 -1.011 -5.821 1.00 85.38 157 VAL A N 1
ATOM 1260 C CA . VAL A 1 157 ? 17.308 -2.060 -5.040 1.00 85.38 157 VAL A CA 1
ATOM 1261 C C . VAL A 1 157 ? 18.602 -1.564 -4.398 1.00 85.38 157 VAL A C 1
ATOM 1263 O O . VAL A 1 157 ? 18.910 -1.984 -3.284 1.00 85.38 157 VAL A O 1
ATOM 1266 N N . SER A 1 158 ? 19.335 -0.651 -5.043 1.00 86.81 158 SER A N 1
ATOM 1267 C CA . SER A 1 158 ? 20.547 -0.074 -4.448 1.00 86.81 158 SER A CA 1
ATOM 1268 C C . SER A 1 158 ? 20.274 0.941 -3.337 1.00 86.81 158 SER A C 1
ATOM 1270 O O . SER A 1 158 ? 20.968 0.895 -2.327 1.00 86.81 158 SER A O 1
ATOM 1272 N N . GLN A 1 159 ? 19.286 1.829 -3.503 1.00 90.44 159 GLN A N 1
ATOM 1273 C CA . GLN A 1 159 ? 19.080 2.963 -2.586 1.00 90.44 159 GLN A CA 1
ATOM 1274 C C . GLN A 1 159 ? 17.800 2.861 -1.744 1.00 90.44 159 GLN A C 1
ATOM 1276 O O . GLN A 1 159 ? 17.764 3.258 -0.585 1.00 90.44 159 GLN A O 1
ATOM 1281 N N . GLY A 1 160 ? 16.733 2.281 -2.291 1.00 91.00 160 GLY A N 1
ATOM 1282 C CA . GLY A 1 160 ? 15.406 2.244 -1.672 1.00 91.00 160 GLY A CA 1
ATOM 1283 C C . GLY A 1 160 ? 15.091 0.993 -0.844 1.00 91.00 160 GLY A C 1
ATOM 1284 O O . GLY A 1 160 ? 14.039 0.950 -0.205 1.00 91.00 160 GLY A O 1
ATOM 1285 N N . TRP A 1 161 ? 15.960 -0.028 -0.825 1.00 90.88 161 TRP A N 1
ATOM 1286 C CA . TRP A 1 161 ? 15.664 -1.342 -0.220 1.00 90.88 161 TRP A CA 1
ATOM 1287 C C . TRP A 1 161 ? 16.067 -1.498 1.257 1.00 90.88 161 TRP A C 1
ATOM 1289 O O . TRP A 1 161 ? 15.808 -2.540 1.862 1.00 90.88 161 TRP A O 1
ATOM 1299 N N . ALA A 1 162 ? 16.657 -0.476 1.885 1.00 94.62 162 ALA A N 1
ATOM 1300 C CA . ALA A 1 162 ? 17.098 -0.553 3.284 1.00 94.62 162 ALA A CA 1
ATOM 1301 C C . ALA A 1 162 ? 15.969 -0.974 4.246 1.00 94.62 162 ALA A C 1
ATOM 1303 O O . ALA A 1 162 ? 16.180 -1.793 5.141 1.00 94.62 162 ALA A O 1
ATOM 1304 N N . TYR A 1 163 ? 14.745 -0.490 4.005 1.00 95.06 163 TYR A N 1
ATOM 1305 C CA . TYR A 1 163 ? 13.569 -0.869 4.789 1.00 95.06 163 TYR A CA 1
ATOM 1306 C C . TYR A 1 163 ? 13.306 -2.389 4.734 1.00 95.06 163 TYR A C 1
ATOM 1308 O O . TYR A 1 163 ? 13.005 -3.000 5.757 1.00 95.06 163 TYR A O 1
ATOM 1316 N N . GLY A 1 164 ? 13.460 -3.003 3.554 1.00 92.50 164 GLY A N 1
ATOM 1317 C CA . GLY A 1 164 ? 13.217 -4.425 3.329 1.00 92.50 164 GLY A CA 1
ATOM 1318 C C . GLY A 1 164 ? 14.277 -5.293 4.002 1.00 92.50 164 GLY A C 1
ATOM 1319 O O . GLY A 1 164 ? 13.956 -6.352 4.539 1.00 92.50 164 GLY A O 1
ATOM 1320 N N . ILE A 1 165 ? 15.527 -4.817 4.052 1.00 93.44 165 ILE A N 1
ATOM 1321 C CA . ILE A 1 165 ? 16.605 -5.460 4.818 1.00 93.44 165 ILE A CA 1
ATOM 1322 C C . ILE A 1 165 ? 16.279 -5.434 6.316 1.00 93.44 165 ILE A C 1
ATOM 1324 O O . ILE A 1 165 ? 16.365 -6.470 6.979 1.00 93.44 165 ILE A O 1
ATOM 1328 N N . GLU A 1 166 ? 15.874 -4.283 6.854 1.00 97.69 166 GLU A N 1
ATOM 1329 C CA . GLU A 1 166 ? 15.521 -4.150 8.272 1.00 97.69 166 GLU A CA 1
ATOM 1330 C C . GLU A 1 166 ? 14.321 -5.043 8.634 1.00 97.69 166 GLU A C 1
ATOM 1332 O O . GLU A 1 166 ? 14.367 -5.800 9.606 1.00 97.69 166 GLU A O 1
ATOM 1337 N N . HIS A 1 167 ? 13.275 -5.050 7.802 1.00 96.19 167 HIS A N 1
ATOM 1338 C CA . HIS A 1 167 ? 12.102 -5.910 7.988 1.00 96.19 167 HIS A CA 1
ATOM 1339 C C . HIS A 1 167 ? 12.444 -7.396 7.910 1.00 96.19 167 HIS A C 1
ATOM 1341 O O . HIS A 1 167 ? 11.951 -8.183 8.715 1.00 96.19 167 HIS A O 1
ATOM 1347 N N . GLY A 1 168 ? 13.302 -7.796 6.970 1.00 94.00 168 GLY A N 1
ATOM 1348 C CA . GLY A 1 168 ? 13.661 -9.198 6.774 1.00 94.00 168 GLY A CA 1
ATOM 1349 C C . GLY A 1 168 ? 14.619 -9.744 7.827 1.00 94.00 168 GLY A C 1
ATOM 1350 O O . GLY A 1 168 ? 14.603 -10.941 8.119 1.00 94.00 168 GLY A O 1
ATOM 1351 N N . THR A 1 169 ? 15.445 -8.884 8.428 1.00 95.75 169 THR A N 1
ATOM 1352 C CA . THR A 1 169 ? 16.522 -9.316 9.330 1.00 95.75 169 THR A CA 1
ATOM 1353 C C . THR A 1 169 ? 16.270 -8.994 10.800 1.00 95.75 169 THR A C 1
ATOM 1355 O O . THR A 1 169 ? 16.754 -9.735 11.662 1.00 95.75 169 THR A O 1
ATOM 1358 N N . ARG A 1 170 ? 15.535 -7.923 11.118 1.00 98.00 170 ARG A N 1
ATOM 1359 C CA . ARG A 1 170 ? 15.241 -7.464 12.488 1.00 98.00 170 ARG A CA 1
ATOM 1360 C C . ARG A 1 170 ? 13.756 -7.090 12.691 1.00 98.00 170 ARG A C 1
ATOM 1362 O O . ARG A 1 170 ? 13.471 -6.098 13.362 1.00 98.00 170 ARG A O 1
ATOM 1369 N N . PRO A 1 171 ? 12.781 -7.906 12.226 1.00 97.25 171 PRO A N 1
ATOM 1370 C CA . PRO A 1 171 ? 11.356 -7.545 12.243 1.00 97.25 171 PRO A CA 1
ATOM 1371 C C . PRO A 1 171 ? 10.808 -7.230 13.641 1.00 97.25 171 PRO A C 1
ATOM 1373 O O . PRO A 1 171 ? 9.979 -6.337 13.789 1.00 97.25 171 PRO A O 1
ATOM 1376 N N . ALA A 1 172 ? 11.272 -7.934 14.679 1.00 97.75 172 ALA A N 1
ATOM 1377 C CA . ALA A 1 172 ? 10.844 -7.665 16.052 1.00 97.75 172 ALA A CA 1
ATOM 1378 C C . ALA A 1 172 ? 11.304 -6.276 16.530 1.00 97.75 172 ALA A C 1
ATOM 1380 O O . ALA A 1 172 ? 10.505 -5.518 17.075 1.00 97.75 172 ALA A O 1
ATOM 1381 N N . THR A 1 173 ? 12.572 -5.926 16.285 1.00 98.69 173 THR A N 1
ATOM 1382 C CA . THR A 1 173 ? 13.158 -4.645 16.699 1.00 98.69 173 THR A CA 1
ATOM 1383 C C . THR A 1 173 ? 12.454 -3.479 16.022 1.00 98.69 173 THR A C 1
ATOM 1385 O O . THR A 1 173 ? 11.933 -2.602 16.709 1.00 98.69 173 THR A O 1
ATOM 1388 N N . ILE A 1 174 ? 12.384 -3.485 14.688 1.00 98.56 174 ILE A N 1
ATOM 1389 C CA . ILE A 1 174 ? 11.751 -2.391 13.948 1.00 98.56 174 ILE A CA 1
ATOM 1390 C C . ILE A 1 174 ? 10.246 -2.309 14.228 1.00 98.56 174 ILE A C 1
ATOM 1392 O O . ILE A 1 174 ? 9.707 -1.211 14.328 1.00 98.56 174 ILE A O 1
ATOM 1396 N N . GLY A 1 175 ? 9.570 -3.440 14.465 1.00 98.31 175 GLY A N 1
ATOM 1397 C CA . GLY A 1 175 ? 8.180 -3.453 14.923 1.00 98.31 175 GLY A CA 1
ATOM 1398 C C . GLY A 1 175 ? 7.989 -2.688 16.237 1.00 98.31 175 GLY A C 1
ATOM 1399 O O . GLY A 1 175 ? 7.108 -1.833 16.329 1.00 98.31 175 GLY A O 1
ATOM 1400 N N . PHE A 1 176 ? 8.843 -2.923 17.242 1.00 98.31 176 PHE A N 1
ATOM 1401 C CA . PHE A 1 176 ? 8.795 -2.163 18.498 1.00 98.31 176 PHE A CA 1
ATOM 1402 C C . PHE A 1 176 ? 9.097 -0.677 18.296 1.00 98.31 176 PHE A C 1
ATOM 1404 O O . PHE A 1 176 ? 8.400 0.162 18.865 1.00 98.31 176 PHE A O 1
ATOM 1411 N N . VAL A 1 177 ? 10.088 -0.343 17.464 1.00 98.44 177 VAL A N 1
ATOM 1412 C CA . VAL A 1 177 ? 10.441 1.051 17.156 1.00 98.44 177 VAL A CA 1
ATOM 1413 C C . VAL A 1 177 ? 9.254 1.783 16.532 1.00 98.44 177 VAL A C 1
ATOM 1415 O O . VAL A 1 177 ? 8.841 2.822 17.044 1.00 98.44 177 VAL A O 1
ATOM 1418 N N . LEU A 1 178 ? 8.651 1.228 15.480 1.00 98.19 178 LEU A N 1
ATOM 1419 C CA . LEU A 1 178 ? 7.559 1.881 14.756 1.00 98.19 178 LEU A CA 1
ATOM 1420 C C . LEU A 1 178 ? 6.250 1.918 15.556 1.00 98.19 178 LEU A C 1
ATOM 1422 O O . LEU A 1 178 ? 5.472 2.853 15.407 1.00 98.19 178 LEU A O 1
ATOM 1426 N N . GLN A 1 179 ? 6.009 0.949 16.442 1.00 97.50 179 GLN A N 1
ATOM 1427 C CA . GLN A 1 179 ? 4.840 0.964 17.325 1.00 97.50 179 GLN A CA 1
ATOM 1428 C C . GLN A 1 179 ? 5.007 1.901 18.538 1.00 97.50 179 GLN A C 1
ATOM 1430 O O . GLN A 1 179 ? 4.012 2.230 19.184 1.00 97.50 179 GLN A O 1
ATOM 1435 N N . SER A 1 180 ? 6.232 2.340 18.860 1.00 96.94 180 SER A N 1
ATOM 1436 C CA . SER A 1 180 ? 6.511 3.178 20.039 1.00 96.94 180 SER A CA 1
ATOM 1437 C C . SER A 1 180 ? 6.034 4.628 19.910 1.00 96.94 180 SER A C 1
ATOM 1439 O O . SER A 1 180 ? 5.757 5.274 20.919 1.00 96.94 180 SER A O 1
ATOM 1441 N N . SER A 1 181 ? 5.918 5.148 18.685 1.00 97.62 181 SER A N 1
ATOM 1442 C CA . SER A 1 181 ? 5.476 6.517 18.418 1.00 97.62 181 SER A CA 1
ATOM 1443 C C . SER A 1 181 ? 4.719 6.588 17.090 1.00 97.62 181 SER A C 1
ATOM 1445 O O . SER A 1 181 ? 5.219 6.083 16.081 1.00 97.62 181 SER A O 1
ATOM 1447 N N . PRO A 1 182 ? 3.560 7.271 17.038 1.00 98.12 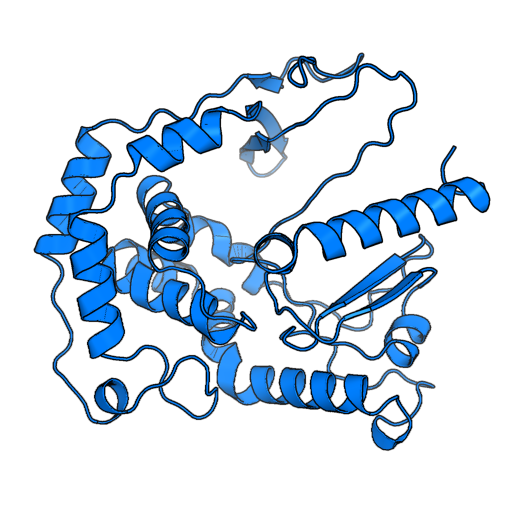182 PRO A N 1
ATOM 1448 C CA . PRO A 1 182 ? 2.839 7.469 15.785 1.00 98.12 182 PRO A CA 1
ATOM 1449 C C . PRO A 1 182 ? 3.656 8.289 14.778 1.00 98.12 182 PRO A C 1
ATOM 1451 O O . PRO A 1 182 ? 3.532 8.070 13.579 1.00 98.12 182 PRO A O 1
ATOM 1454 N N . ILE A 1 183 ? 4.540 9.182 15.241 1.00 98.19 183 ILE A N 1
ATOM 1455 C CA . ILE A 1 183 ? 5.425 9.956 14.361 1.00 98.19 183 ILE A CA 1
ATOM 1456 C C . ILE A 1 183 ? 6.518 9.074 13.762 1.00 98.19 183 ILE A C 1
ATOM 1458 O O . ILE A 1 183 ? 6.808 9.214 12.580 1.00 98.19 183 ILE A O 1
ATOM 1462 N N . ALA A 1 184 ? 7.061 8.113 14.516 1.00 98.19 184 ALA A N 1
ATOM 1463 C CA . ALA A 1 184 ? 7.985 7.127 13.953 1.00 98.19 184 ALA A CA 1
ATOM 1464 C C . ALA A 1 184 ? 7.308 6.295 12.848 1.00 98.19 184 ALA A C 1
ATOM 1466 O O . ALA A 1 184 ? 7.882 6.103 11.775 1.00 98.19 184 ALA A O 1
ATOM 1467 N N . LEU A 1 185 ? 6.063 5.861 13.082 1.00 98.50 185 LEU A N 1
ATOM 1468 C CA . LEU A 1 185 ? 5.273 5.140 12.085 1.00 98.50 185 LEU A CA 1
ATOM 1469 C C . LEU A 1 185 ? 4.981 5.993 10.839 1.00 98.50 185 LEU A C 1
ATOM 1471 O O . LEU A 1 185 ? 5.158 5.510 9.720 1.00 98.50 185 LEU A O 1
ATOM 1475 N N . LEU A 1 186 ? 4.560 7.250 11.026 1.00 98.50 186 LEU A N 1
ATOM 1476 C CA . LEU A 1 186 ? 4.269 8.187 9.937 1.00 98.50 186 LEU A CA 1
ATOM 1477 C C . LEU A 1 186 ? 5.507 8.481 9.094 1.00 98.50 186 LEU A C 1
ATOM 1479 O O . LEU A 1 186 ? 5.404 8.467 7.874 1.00 98.50 186 LEU A O 1
ATOM 1483 N N . SER A 1 187 ? 6.668 8.696 9.712 1.00 98.25 187 SER A N 1
ATOM 1484 C CA . SER A 1 187 ? 7.917 8.889 8.973 1.00 98.25 187 SER A CA 1
ATOM 1485 C C . SER A 1 187 ? 8.249 7.668 8.116 1.00 98.25 187 SER A C 1
ATOM 1487 O O . SER A 1 187 ? 8.557 7.802 6.937 1.00 98.25 187 SER A O 1
ATOM 1489 N N . TRP A 1 188 ? 8.138 6.464 8.682 1.00 98.38 188 TRP A N 1
ATOM 1490 C CA . TRP A 1 188 ? 8.528 5.236 7.990 1.00 98.38 188 TRP A CA 1
ATOM 1491 C C . TRP A 1 188 ? 7.598 4.861 6.832 1.00 98.38 188 TRP A C 1
ATOM 1493 O O . TRP A 1 188 ? 8.061 4.442 5.772 1.00 98.38 188 TRP A O 1
ATOM 1503 N N . ILE A 1 189 ? 6.283 4.981 7.033 1.00 98.25 189 ILE A N 1
ATOM 1504 C CA . ILE A 1 189 ? 5.275 4.628 6.022 1.00 98.25 189 ILE A CA 1
ATOM 1505 C C . ILE A 1 189 ? 5.045 5.785 5.044 1.00 98.25 189 ILE A C 1
ATOM 1507 O O . ILE A 1 189 ? 4.945 5.556 3.839 1.00 98.25 189 ILE A O 1
ATOM 1511 N N . GLY A 1 190 ? 4.985 7.021 5.542 1.00 98.00 190 GLY A N 1
ATOM 1512 C CA . GLY A 1 190 ? 4.730 8.216 4.738 1.00 98.00 190 GLY A CA 1
ATOM 1513 C C . GLY A 1 190 ? 5.770 8.417 3.644 1.00 98.00 190 GLY A C 1
ATOM 1514 O O . GLY A 1 190 ? 5.404 8.749 2.520 1.00 98.00 190 GLY A O 1
ATOM 1515 N N . GLU A 1 191 ? 7.041 8.107 3.921 1.00 97.69 191 GLU A N 1
ATOM 1516 C CA . GLU A 1 191 ? 8.100 8.156 2.910 1.00 97.69 191 GLU A CA 1
ATOM 1517 C C . GLU A 1 191 ? 7.748 7.281 1.703 1.00 97.69 191 GLU A C 1
ATOM 1519 O O . GLU A 1 191 ? 7.904 7.714 0.567 1.00 97.69 191 GLU A O 1
ATOM 1524 N N . LYS A 1 192 ? 7.203 6.078 1.928 1.00 96.69 192 LYS A N 1
ATOM 1525 C CA . LYS A 1 192 ? 6.883 5.125 0.853 1.00 96.69 192 LYS A CA 1
ATOM 1526 C C . LYS A 1 192 ? 5.680 5.579 0.036 1.00 96.69 192 LYS A C 1
ATOM 1528 O O . LYS A 1 192 ? 5.716 5.484 -1.186 1.00 96.69 192 LYS A O 1
ATOM 1533 N N . PHE A 1 193 ? 4.657 6.138 0.685 1.00 96.88 193 PHE A N 1
ATOM 1534 C CA . PHE A 1 193 ? 3.520 6.743 -0.017 1.00 96.88 193 PHE A CA 1
ATOM 1535 C C . PHE A 1 193 ? 3.938 7.876 -0.954 1.00 96.88 193 PHE A C 1
ATOM 1537 O O . PHE A 1 193 ? 3.320 8.055 -1.994 1.00 96.88 193 PHE A O 1
ATOM 1544 N N . ILE A 1 194 ? 4.973 8.636 -0.601 1.00 97.12 194 ILE A N 1
ATOM 1545 C CA . ILE A 1 194 ? 5.473 9.711 -1.457 1.00 97.12 194 ILE A CA 1
ATOM 1546 C C . ILE A 1 194 ? 6.407 9.129 -2.524 1.00 97.12 194 ILE A C 1
ATOM 1548 O O . ILE A 1 194 ? 6.202 9.356 -3.712 1.00 97.12 194 ILE A O 1
ATOM 1552 N N . ALA A 1 195 ? 7.411 8.350 -2.124 1.00 95.75 195 ALA A N 1
ATOM 1553 C CA . ALA A 1 195 ? 8.473 7.855 -2.998 1.00 95.75 195 ALA A CA 1
ATOM 1554 C C . ALA A 1 195 ? 7.985 6.887 -4.088 1.00 95.75 195 ALA A C 1
ATOM 1556 O O . ALA A 1 195 ? 8.566 6.820 -5.174 1.00 95.75 195 ALA A O 1
ATOM 1557 N N . TRP A 1 196 ? 6.961 6.080 -3.790 1.00 96.00 196 TRP A N 1
ATOM 1558 C CA . TRP A 1 196 ? 6.546 4.979 -4.665 1.00 96.00 196 TRP A CA 1
ATOM 1559 C C . TRP A 1 196 ? 5.388 5.324 -5.599 1.00 96.00 196 TRP A C 1
ATOM 1561 O O . TRP A 1 196 ? 5.164 4.587 -6.559 1.00 96.00 196 TRP A O 1
ATOM 1571 N N . THR A 1 197 ? 4.685 6.433 -5.363 1.00 96.19 197 THR A N 1
ATOM 1572 C CA . THR A 1 197 ? 3.688 6.931 -6.314 1.00 96.19 197 THR A CA 1
ATOM 1573 C C . THR A 1 197 ? 4.338 7.709 -7.450 1.00 96.19 197 THR A C 1
ATOM 1575 O O . THR A 1 197 ? 5.465 8.200 -7.340 1.00 96.19 197 THR A O 1
ATOM 1578 N N . ASP A 1 198 ? 3.600 7.885 -8.535 1.00 96.81 198 ASP A N 1
ATOM 1579 C CA . ASP A 1 198 ? 3.898 8.874 -9.562 1.00 96.81 198 ASP A CA 1
ATOM 1580 C C . ASP A 1 198 ? 3.604 10.281 -9.029 1.00 96.81 198 ASP A C 1
ATOM 1582 O O . ASP A 1 198 ? 4.520 11.073 -8.792 1.00 96.81 198 ASP A O 1
ATOM 1586 N N . GLU A 1 199 ? 2.351 10.530 -8.653 1.00 96.44 199 GLU A N 1
ATOM 1587 C CA . GLU A 1 199 ? 1.898 11.783 -8.046 1.00 96.44 199 GLU A CA 1
ATOM 1588 C C . GLU A 1 199 ? 1.809 11.651 -6.522 1.00 96.44 199 GLU A C 1
ATOM 1590 O O . GLU A 1 199 ? 1.325 10.651 -5.991 1.00 96.44 199 GLU A O 1
ATOM 1595 N N . THR A 1 200 ? 2.310 12.641 -5.779 1.00 96.06 200 THR A N 1
ATOM 1596 C CA . THR A 1 200 ? 2.227 12.617 -4.309 1.00 96.06 200 THR A CA 1
ATOM 1597 C C . THR A 1 200 ? 0.756 12.652 -3.877 1.00 96.06 200 THR A C 1
ATOM 1599 O O . THR A 1 200 ? 0.060 13.614 -4.214 1.00 96.06 200 THR A O 1
ATOM 1602 N N . PRO A 1 201 ? 0.268 11.646 -3.125 1.00 96.12 201 PRO A N 1
ATOM 1603 C CA . PRO A 1 201 ? -1.120 11.618 -2.692 1.00 96.12 201 PRO A CA 1
ATOM 1604 C C . PRO A 1 201 ? -1.397 12.738 -1.685 1.00 96.12 201 PRO A C 1
ATOM 1606 O O . PRO A 1 201 ? -0.489 13.273 -1.042 1.00 96.12 201 PRO A O 1
ATOM 1609 N N . GLN A 1 202 ? -2.677 13.074 -1.519 1.00 97.25 202 GLN A N 1
ATOM 1610 C CA . GLN A 1 202 ? -3.096 14.009 -0.478 1.00 97.25 202 GLN A CA 1
ATOM 1611 C C . GLN A 1 202 ? -2.670 13.487 0.898 1.00 97.25 202 GLN A C 1
ATOM 1613 O O . GLN A 1 202 ? -2.704 12.282 1.157 1.00 97.25 202 GLN A O 1
ATOM 1618 N N . VAL A 1 203 ? -2.294 14.398 1.800 1.00 98.00 203 VAL A N 1
ATOM 1619 C CA . VAL A 1 203 ? -1.819 14.013 3.138 1.00 98.00 203 VAL A CA 1
ATOM 1620 C C . VAL A 1 203 ? -2.862 13.183 3.888 1.00 98.00 203 VAL A C 1
ATOM 1622 O O . VAL A 1 203 ? -2.500 12.201 4.525 1.00 98.00 203 VAL A O 1
ATOM 1625 N N . ASP A 1 204 ? -4.151 13.491 3.723 1.00 97.88 204 ASP A N 1
ATOM 1626 C CA . ASP A 1 204 ? -5.252 12.745 4.339 1.00 97.88 204 ASP A CA 1
ATOM 1627 C C . ASP A 1 204 ? -5.284 11.273 3.903 1.00 97.88 204 ASP A C 1
ATOM 1629 O O . ASP A 1 204 ? -5.548 10.408 4.730 1.00 97.88 204 ASP A O 1
ATOM 1633 N N . THR A 1 205 ? -4.931 10.958 2.652 1.00 97.44 205 THR A N 1
ATOM 1634 C CA . THR A 1 205 ? -4.817 9.569 2.170 1.00 97.44 205 THR A CA 1
ATOM 1635 C C . THR A 1 205 ? -3.708 8.811 2.902 1.00 97.44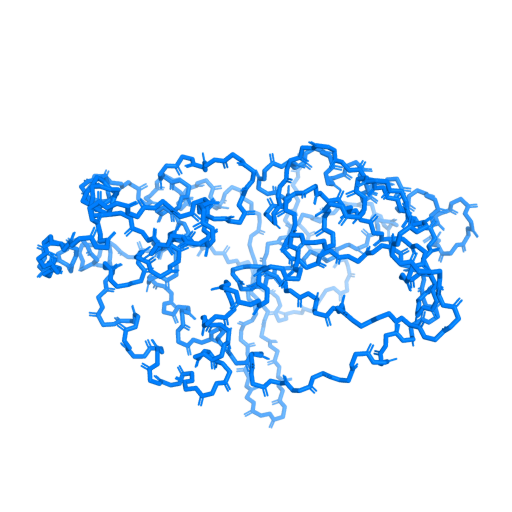 205 THR A C 1
ATOM 1637 O O . THR A 1 205 ? -3.878 7.655 3.288 1.00 97.44 205 THR A O 1
ATOM 1640 N N . ILE A 1 206 ? -2.571 9.471 3.139 1.00 98.38 206 ILE A N 1
ATOM 1641 C CA . ILE A 1 206 ? -1.452 8.889 3.892 1.00 98.38 206 ILE A CA 1
ATOM 1642 C C . ILE A 1 206 ? -1.858 8.705 5.360 1.00 98.38 206 ILE A C 1
ATOM 1644 O O . ILE A 1 206 ? -1.635 7.642 5.943 1.00 98.38 206 ILE A O 1
ATOM 1648 N N . LEU A 1 207 ? -2.482 9.724 5.956 1.00 98.69 207 LEU A N 1
ATOM 1649 C CA . LEU A 1 207 ? -2.929 9.701 7.347 1.00 98.69 207 LEU A CA 1
ATOM 1650 C C . LEU A 1 207 ? -4.019 8.658 7.591 1.00 98.69 207 LEU A C 1
ATOM 1652 O O . LEU A 1 207 ? -3.993 8.030 8.647 1.00 98.69 207 LEU A O 1
ATOM 1656 N N . GLU A 1 208 ? -4.917 8.411 6.637 1.00 98.50 208 GLU A N 1
ATOM 1657 C CA . GLU A 1 208 ? -5.898 7.326 6.710 1.00 98.50 208 GLU A CA 1
ATOM 1658 C C . GLU A 1 208 ? -5.205 5.975 6.894 1.00 98.50 208 GLU A C 1
ATOM 1660 O O . GLU A 1 208 ? -5.457 5.261 7.870 1.00 98.50 208 GLU A O 1
ATOM 1665 N N . SER A 1 209 ? -4.255 5.662 6.008 1.00 98.00 209 SER A N 1
ATOM 1666 C CA . SER A 1 209 ? -3.511 4.405 6.063 1.00 98.00 209 SER A CA 1
ATOM 1667 C C . SER A 1 209 ? -2.670 4.295 7.335 1.00 98.00 209 SER A C 1
ATOM 1669 O O . SER A 1 209 ? -2.682 3.257 7.997 1.00 98.00 209 SER A O 1
ATOM 1671 N N . VAL A 1 210 ? -1.935 5.345 7.709 1.00 98.44 210 VAL A N 1
ATOM 1672 C CA . VAL A 1 210 ? -1.075 5.323 8.903 1.00 98.44 210 VAL A CA 1
ATOM 1673 C C . VAL A 1 210 ? -1.912 5.225 10.183 1.00 98.44 210 VAL A C 1
ATOM 1675 O O . VAL A 1 210 ? -1.554 4.474 11.093 1.00 98.44 210 VAL A O 1
ATOM 1678 N N . THR A 1 211 ? -3.059 5.908 10.245 1.00 98.69 211 THR A N 1
ATOM 1679 C CA . THR A 1 211 ? -4.005 5.802 11.367 1.00 98.69 211 THR A CA 1
ATOM 1680 C C . THR A 1 211 ? -4.538 4.383 11.486 1.00 98.69 211 THR A C 1
ATOM 1682 O O . THR A 1 211 ? -4.494 3.816 12.579 1.00 98.69 211 THR A O 1
ATOM 1685 N N . LEU A 1 212 ? -4.964 3.774 10.374 1.00 98.19 212 LEU A N 1
ATOM 1686 C CA . LEU A 1 212 ? -5.423 2.388 10.363 1.00 98.19 212 LEU A CA 1
ATOM 1687 C C . LEU A 1 212 ? -4.325 1.435 10.849 1.00 98.19 212 LEU A C 1
ATOM 1689 O O . LEU A 1 212 ? -4.590 0.577 11.692 1.00 98.19 212 LEU A O 1
ATOM 1693 N N . TYR A 1 213 ? -3.082 1.609 10.390 1.00 98.31 213 TYR A N 1
ATOM 1694 C CA . TYR A 1 213 ? -1.946 0.802 10.845 1.00 98.31 213 TYR A CA 1
ATOM 1695 C C . TYR A 1 213 ? -1.708 0.936 12.351 1.00 98.31 213 TYR A C 1
ATOM 1697 O O . TYR A 1 213 ? -1.466 -0.072 13.022 1.00 98.31 213 TYR A O 1
ATOM 1705 N N . TRP A 1 214 ? -1.792 2.161 12.876 1.00 98.50 214 TRP A N 1
ATOM 1706 C CA . TRP A 1 214 ? -1.578 2.450 14.289 1.00 98.50 214 TRP A CA 1
ATOM 1707 C C . TRP A 1 214 ? -2.634 1.788 15.174 1.00 98.50 214 TRP A C 1
ATOM 1709 O O . TRP A 1 214 ? -2.294 1.014 16.069 1.00 98.50 214 TRP A O 1
ATOM 1719 N N . ILE A 1 215 ? -3.918 2.051 14.908 1.00 97.56 215 ILE A N 1
ATOM 1720 C CA . ILE A 1 215 ? -5.031 1.606 15.765 1.00 97.56 215 ILE A CA 1
ATOM 1721 C C . ILE A 1 215 ? -5.265 0.090 15.711 1.00 97.56 215 ILE A C 1
ATOM 1723 O O . ILE A 1 215 ? -5.928 -0.463 16.584 1.00 97.56 215 ILE A O 1
ATOM 1727 N N . THR A 1 216 ? -4.723 -0.588 14.696 1.00 96.88 216 THR A N 1
ATOM 1728 C CA . THR A 1 216 ? -4.793 -2.050 14.542 1.00 96.88 216 THR A CA 1
ATOM 1729 C C . THR A 1 216 ? -3.482 -2.755 14.892 1.00 96.88 216 THR A C 1
ATOM 1731 O O . THR A 1 216 ? -3.388 -3.977 14.737 1.00 96.88 216 THR A O 1
ATOM 1734 N N . HIS A 1 217 ? -2.455 -2.023 15.338 1.00 97.00 217 HIS A N 1
ATOM 1735 C CA . HIS A 1 217 ? -1.116 -2.558 15.608 1.00 97.00 217 HIS A CA 1
ATOM 1736 C C . HIS A 1 217 ? -0.572 -3.401 14.444 1.00 97.00 217 HIS A C 1
ATOM 1738 O O . HIS A 1 217 ? -0.072 -4.516 14.629 1.00 97.00 217 HIS A O 1
ATOM 1744 N N . THR A 1 218 ? -0.765 -2.922 13.214 1.00 97.38 218 THR A N 1
ATOM 1745 C CA . THR A 1 218 ? -0.471 -3.705 12.007 1.00 97.38 218 THR A CA 1
ATOM 1746 C C . THR A 1 218 ? 1.025 -3.820 11.761 1.00 97.38 218 THR A C 1
ATOM 1748 O O . THR A 1 218 ? 1.491 -4.903 11.407 1.00 97.38 218 THR A O 1
ATOM 1751 N N . ILE A 1 219 ? 1.794 -2.752 12.008 1.00 95.44 219 ILE A N 1
ATOM 1752 C CA . ILE A 1 219 ? 3.204 -2.691 11.602 1.00 95.44 219 ILE A CA 1
ATOM 1753 C C . ILE A 1 219 ? 4.040 -3.835 12.179 1.00 95.44 219 ILE A C 1
ATOM 1755 O O . ILE A 1 219 ? 4.810 -4.437 11.450 1.00 95.44 219 ILE A O 1
ATOM 1759 N N . SER A 1 220 ? 3.833 -4.223 13.438 1.00 93.00 220 SER A N 1
ATOM 1760 C CA . SER A 1 220 ? 4.587 -5.316 14.073 1.00 93.00 220 SER A CA 1
ATOM 1761 C C . SER A 1 220 ? 4.135 -6.713 13.636 1.00 93.00 220 SER A C 1
ATOM 1763 O O . SER A 1 220 ? 4.796 -7.701 13.949 1.00 93.00 220 SER A O 1
ATOM 1765 N N . ARG A 1 221 ? 3.000 -6.818 12.934 1.00 94.38 221 ARG A N 1
ATOM 1766 C CA . ARG A 1 221 ? 2.362 -8.084 12.541 1.00 94.38 221 ARG A CA 1
ATOM 1767 C C . ARG A 1 221 ? 2.422 -8.352 11.039 1.00 94.38 221 ARG A C 1
ATOM 1769 O O . ARG A 1 221 ? 2.111 -9.464 10.632 1.00 94.38 221 ARG A O 1
ATOM 1776 N N . CYS A 1 222 ? 2.829 -7.378 10.222 1.00 94.88 222 CYS A N 1
ATOM 1777 C CA . CYS A 1 222 ? 2.844 -7.496 8.760 1.00 94.88 222 CYS A CA 1
ATOM 1778 C C . CYS A 1 222 ? 4.243 -7.667 8.140 1.00 94.88 222 CYS A C 1
ATOM 1780 O O . CYS A 1 222 ? 4.343 -7.851 6.934 1.00 94.88 222 CYS A O 1
ATOM 1782 N N . LEU A 1 223 ? 5.325 -7.623 8.927 1.00 94.62 223 LEU A N 1
ATOM 1783 C CA . LEU A 1 223 ? 6.704 -7.674 8.395 1.00 94.62 223 LEU A CA 1
ATOM 1784 C C . LEU A 1 223 ? 7.198 -9.091 8.088 1.00 94.62 223 LEU A C 1
ATOM 1786 O O . LEU A 1 223 ? 8.283 -9.277 7.547 1.00 94.62 223 LEU A O 1
ATOM 1790 N N . TYR A 1 224 ? 6.436 -10.112 8.477 1.00 90.94 224 TYR A N 1
ATOM 1791 C CA . TYR A 1 224 ? 6.884 -11.498 8.419 1.00 90.94 224 TYR A CA 1
ATOM 1792 C C . TYR A 1 224 ? 7.293 -12.008 7.024 1.00 90.94 224 TYR A C 1
ATOM 1794 O O . TYR A 1 224 ? 8.225 -12.813 7.012 1.00 90.94 224 TYR A O 1
ATOM 1802 N N . PRO A 1 225 ? 6.707 -11.568 5.886 1.00 90.50 225 PRO A N 1
ATOM 1803 C CA . PRO A 1 225 ? 7.114 -12.074 4.573 1.00 90.50 225 PRO A CA 1
ATOM 1804 C C . PRO A 1 225 ? 8.538 -11.664 4.175 1.00 90.50 225 PRO A C 1
ATOM 1806 O O . PRO A 1 225 ? 9.176 -12.346 3.382 1.00 90.50 225 PRO A O 1
ATOM 1809 N N . TYR A 1 226 ? 9.079 -10.579 4.742 1.00 90.50 226 TYR A N 1
ATOM 1810 C CA . TYR A 1 226 ? 10.382 -10.032 4.341 1.00 90.50 226 TYR A CA 1
ATOM 1811 C C . TYR A 1 226 ? 11.577 -10.931 4.675 1.00 90.50 226 TYR A C 1
ATOM 1813 O O . TYR A 1 226 ? 12.658 -10.749 4.121 1.00 90.50 226 TYR A O 1
ATOM 1821 N N . ARG A 1 227 ? 11.416 -11.892 5.595 1.00 88.94 227 ARG A N 1
ATOM 1822 C CA . ARG A 1 227 ? 12.483 -12.849 5.941 1.00 88.94 227 ARG A CA 1
ATOM 1823 C C . ARG A 1 227 ? 12.554 -14.033 4.978 1.00 88.94 227 ARG A C 1
ATOM 1825 O O . ARG A 1 227 ? 13.479 -14.841 5.078 1.00 88.94 227 ARG A O 1
ATOM 1832 N N . GLU A 1 228 ? 11.540 -14.194 4.131 1.00 85.44 228 GLU A N 1
ATOM 1833 C CA . GLU A 1 228 ? 11.474 -15.307 3.198 1.00 85.44 228 GLU A CA 1
ATOM 1834 C C . GLU A 1 228 ? 12.529 -15.142 2.108 1.00 85.44 228 GLU A C 1
ATOM 1836 O O . GLU A 1 228 ? 12.779 -14.052 1.593 1.00 85.44 228 GLU A O 1
ATOM 1841 N N . LYS A 1 229 ? 13.185 -16.254 1.780 1.00 70.44 229 LYS A N 1
ATOM 1842 C CA . LYS A 1 229 ? 14.134 -16.320 0.675 1.00 70.44 229 LYS A CA 1
ATOM 1843 C C . LYS A 1 229 ? 13.399 -16.918 -0.511 1.00 70.44 229 LYS A C 1
ATOM 1845 O O . LYS A 1 229 ? 13.048 -18.092 -0.472 1.00 70.44 229 LYS A O 1
ATOM 1850 N N . TYR A 1 230 ? 13.188 -16.116 -1.543 1.00 65.25 230 TYR A N 1
ATOM 1851 C CA . TYR A 1 230 ? 12.606 -16.574 -2.799 1.00 65.25 230 TYR A CA 1
ATOM 1852 C C . TYR A 1 230 ? 13.719 -17.014 -3.749 1.00 65.25 230 TYR A C 1
ATOM 1854 O O . TYR A 1 230 ? 14.724 -16.311 -3.882 1.00 65.25 230 TYR A O 1
ATOM 1862 N N . ASP A 1 231 ? 13.545 -18.155 -4.418 1.00 62.62 231 ASP A N 1
ATOM 1863 C CA . ASP A 1 231 ? 14.341 -18.460 -5.604 1.00 62.62 231 ASP A CA 1
ATOM 1864 C C . ASP A 1 231 ? 13.731 -17.693 -6.790 1.00 62.62 231 ASP A C 1
ATOM 1866 O O . ASP A 1 231 ? 12.610 -18.001 -7.200 1.00 62.62 231 ASP A O 1
ATOM 1870 N N . PRO A 1 232 ? 14.427 -16.700 -7.374 1.00 56.41 232 PRO A N 1
ATOM 1871 C CA . PRO A 1 232 ? 13.911 -15.938 -8.512 1.00 56.41 232 PRO A CA 1
ATOM 1872 C C . PRO A 1 232 ? 13.683 -16.793 -9.774 1.00 56.41 232 PRO A C 1
ATOM 1874 O O . PRO A 1 232 ? 13.145 -16.289 -10.763 1.00 56.41 232 PRO A O 1
ATOM 1877 N N . LYS A 1 233 ? 14.108 -18.065 -9.778 1.00 55.03 233 LYS A N 1
ATOM 1878 C CA . LYS A 1 233 ? 13.846 -19.028 -10.855 1.00 55.03 233 LYS A CA 1
ATOM 1879 C C . LYS A 1 233 ? 12.497 -19.744 -10.719 1.00 55.03 233 LYS A C 1
ATOM 1881 O O . LYS A 1 233 ? 12.018 -20.272 -11.718 1.00 55.03 233 LYS A O 1
ATOM 1886 N N . ASP A 1 234 ? 11.870 -19.734 -9.544 1.00 62.38 234 ASP A N 1
ATOM 1887 C CA . ASP A 1 234 ? 10.670 -20.530 -9.242 1.00 62.38 234 ASP A CA 1
ATOM 1888 C C . ASP A 1 234 ? 9.359 -19.779 -9.539 1.00 62.38 234 ASP A C 1
ATOM 1890 O O . ASP A 1 234 ? 8.471 -19.633 -8.702 1.00 62.38 234 ASP A O 1
ATOM 1894 N N . LEU A 1 235 ? 9.251 -19.233 -10.752 1.00 61.84 235 LEU A N 1
ATOM 1895 C CA . LEU A 1 235 ? 8.040 -18.546 -11.231 1.00 61.84 235 LEU A CA 1
ATOM 1896 C C . LEU A 1 235 ? 7.306 -19.326 -12.320 1.00 61.84 235 LEU A C 1
ATOM 1898 O O . LEU A 1 235 ? 6.374 -18.805 -12.938 1.00 61.84 235 LEU A O 1
ATOM 1902 N N . SER A 1 236 ? 7.708 -20.578 -12.553 1.00 68.69 236 SER A N 1
ATOM 1903 C CA . SER A 1 236 ? 7.109 -21.438 -13.564 1.00 68.69 236 SER A CA 1
ATOM 1904 C C . SER A 1 236 ? 5.703 -21.855 -13.139 1.00 68.69 236 SER A C 1
ATOM 1906 O O . SER A 1 236 ? 5.489 -22.904 -12.534 1.00 68.69 236 SER A O 1
ATOM 1908 N N . SER A 1 237 ? 4.723 -21.025 -13.475 1.00 74.69 237 SER A N 1
ATOM 1909 C CA . SER A 1 237 ? 3.316 -21.391 -13.436 1.00 74.69 237 SER A CA 1
ATOM 1910 C C . SER A 1 237 ? 2.824 -21.622 -14.865 1.00 74.69 237 SER A C 1
ATOM 1912 O O . SER A 1 237 ? 2.961 -20.728 -15.706 1.00 74.69 237 SER A O 1
ATOM 1914 N N . PRO A 1 238 ? 2.209 -22.782 -15.165 1.00 84.19 238 PRO A N 1
ATOM 1915 C CA . PRO A 1 238 ? 1.561 -23.003 -16.455 1.00 84.19 238 PRO A CA 1
ATOM 1916 C C . PRO A 1 238 ? 0.246 -22.217 -16.583 1.00 84.19 238 PRO A C 1
ATOM 1918 O O . PRO A 1 238 ? -0.306 -22.110 -17.679 1.00 84.19 238 PRO A O 1
ATOM 1921 N N . LYS A 1 239 ? -0.284 -21.675 -15.476 1.00 90.56 239 LYS A N 1
ATOM 1922 C CA . LYS A 1 239 ? -1.530 -20.903 -15.481 1.00 90.56 239 LYS A CA 1
ATOM 1923 C C . LYS A 1 239 ? -1.321 -19.562 -16.191 1.00 90.56 239 LYS A C 1
ATOM 1925 O O . LYS A 1 239 ? -0.241 -18.987 -16.052 1.00 90.56 239 LYS A O 1
ATOM 1930 N N . PRO A 1 240 ? -2.338 -19.042 -16.897 1.00 93.94 240 PRO A N 1
ATOM 1931 C CA . PRO A 1 240 ? -2.235 -17.743 -17.541 1.00 93.94 240 PRO A CA 1
ATOM 1932 C C . PRO A 1 240 ? -1.906 -16.621 -16.558 1.00 93.94 240 PRO A C 1
ATOM 1934 O O . PRO A 1 240 ? -2.530 -16.504 -15.502 1.00 93.94 240 PRO A O 1
ATOM 1937 N N . LEU A 1 241 ? -0.947 -15.787 -16.942 1.00 92.12 241 LEU A N 1
ATOM 1938 C CA . LEU A 1 241 ? -0.509 -14.609 -16.209 1.00 92.12 241 LEU A CA 1
ATOM 1939 C C . LEU A 1 241 ? -0.826 -13.351 -17.023 1.00 92.12 241 LEU A C 1
ATOM 1941 O O . LEU A 1 241 ? -0.530 -13.282 -18.218 1.00 92.12 241 LEU A O 1
ATOM 1945 N N . GLY A 1 242 ? -1.415 -12.357 -16.363 1.00 93.81 242 GLY A N 1
ATOM 1946 C CA . GLY A 1 242 ? -1.552 -10.998 -16.875 1.00 93.81 242 GLY A CA 1
ATOM 1947 C C . GLY A 1 242 ? -0.604 -10.055 -16.140 1.00 93.81 242 GLY A C 1
ATOM 1948 O O . GLY A 1 242 ? -0.443 -10.176 -14.927 1.00 93.81 242 GLY A O 1
ATOM 1949 N N . LEU A 1 243 ? 0.026 -9.134 -16.867 1.00 93.75 243 LEU A N 1
ATOM 1950 C CA . LEU A 1 243 ? 0.909 -8.110 -16.309 1.00 93.75 243 LEU A CA 1
ATOM 1951 C C . LEU A 1 243 ? 0.434 -6.716 -16.734 1.00 93.75 243 LEU A C 1
ATOM 1953 O O . LEU A 1 243 ? 0.413 -6.408 -17.923 1.00 93.75 243 LEU A O 1
ATOM 1957 N N . SER A 1 244 ? 0.094 -5.879 -15.756 1.00 95.81 244 SER A N 1
ATOM 1958 C CA . SER A 1 244 ? -0.151 -4.445 -15.939 1.00 95.81 244 SER A CA 1
ATOM 1959 C C . SER A 1 244 ? 1.047 -3.683 -15.379 1.00 95.81 244 SER A C 1
ATOM 1961 O O . SER A 1 244 ? 1.289 -3.733 -14.175 1.00 95.81 244 SER A O 1
ATOM 1963 N N . GLN A 1 245 ? 1.815 -3.020 -16.241 1.00 93.94 245 GLN A N 1
ATOM 1964 C CA . GLN A 1 245 ? 3.039 -2.305 -15.879 1.00 93.94 245 GLN A CA 1
ATOM 1965 C C . GLN A 1 245 ? 2.796 -0.797 -15.861 1.00 93.94 245 GLN A C 1
ATOM 1967 O O . GLN A 1 245 ? 2.436 -0.216 -16.882 1.00 93.94 245 GLN A O 1
ATOM 1972 N N . PHE A 1 246 ? 3.042 -0.167 -14.715 1.00 95.69 246 PHE A N 1
ATOM 1973 C CA . PHE A 1 246 ? 2.962 1.282 -14.527 1.00 95.69 246 PHE A CA 1
ATOM 1974 C C . PHE A 1 246 ? 4.378 1.864 -14.454 1.00 95.69 246 PHE A C 1
ATOM 1976 O O . PHE A 1 246 ? 5.253 1.292 -13.799 1.00 95.69 246 PHE A O 1
ATOM 1983 N N . HIS A 1 247 ? 4.641 2.986 -15.128 1.00 94.50 247 HIS A N 1
ATOM 1984 C CA . HIS A 1 247 ? 6.018 3.465 -15.343 1.00 94.50 247 HIS A CA 1
ATOM 1985 C C . HIS A 1 247 ? 6.814 3.792 -14.064 1.00 94.50 247 HIS A C 1
ATOM 1987 O O . HIS A 1 247 ? 8.047 3.722 -14.089 1.00 94.50 247 HIS A O 1
ATOM 1993 N N . LYS A 1 248 ? 6.149 4.114 -12.942 1.00 94.25 248 LYS A N 1
ATOM 1994 C CA . LYS A 1 248 ? 6.801 4.359 -11.637 1.00 94.25 248 LYS A CA 1
ATOM 1995 C C . LYS A 1 248 ? 6.797 3.147 -10.699 1.00 94.25 248 LYS A C 1
ATOM 1997 O O . LYS A 1 248 ? 7.152 3.292 -9.529 1.00 94.25 248 LYS A O 1
ATOM 2002 N N . GLU A 1 249 ? 6.469 1.951 -11.181 1.00 92.62 249 GLU A N 1
ATOM 2003 C CA . GLU A 1 249 ? 6.615 0.713 -10.405 1.00 92.62 249 GLU A CA 1
ATOM 2004 C C . GLU A 1 249 ? 8.085 0.490 -9.977 1.00 92.62 249 GLU A C 1
ATOM 2006 O O . GLU A 1 249 ? 9.033 0.756 -10.724 1.00 92.62 249 GLU A O 1
ATOM 2011 N N . ILE A 1 250 ? 8.291 0.056 -8.730 1.00 89.75 250 ILE A N 1
ATOM 2012 C CA . ILE A 1 250 ? 9.598 -0.190 -8.090 1.00 89.75 250 ILE A CA 1
ATOM 2013 C C . ILE A 1 250 ? 10.177 -1.577 -8.412 1.00 89.75 250 ILE A C 1
ATOM 2015 O O . ILE A 1 250 ? 11.390 -1.763 -8.326 1.00 89.75 250 ILE A O 1
ATOM 2019 N N . GLY A 1 251 ? 9.337 -2.537 -8.805 1.00 82.50 251 GLY A N 1
ATOM 2020 C CA . GLY A 1 251 ? 9.698 -3.923 -9.125 1.00 82.50 251 GLY A CA 1
ATOM 2021 C C . GLY A 1 251 ? 9.469 -4.314 -10.588 1.00 82.50 251 GLY A C 1
ATOM 2022 O O . GLY A 1 251 ? 8.941 -5.391 -10.856 1.00 82.50 251 GLY A O 1
ATOM 2023 N N . LEU A 1 252 ? 9.819 -3.445 -11.539 1.00 86.25 252 LEU A N 1
ATOM 2024 C CA . LEU A 1 252 ? 9.520 -3.660 -12.958 1.00 86.25 252 LEU A CA 1
ATOM 2025 C C . LEU A 1 252 ? 10.330 -4.802 -13.590 1.00 86.25 252 LEU A C 1
ATOM 2027 O O . LEU A 1 252 ? 11.544 -4.909 -13.406 1.00 86.25 252 LEU A O 1
ATOM 2031 N N . VAL A 1 253 ? 9.654 -5.590 -14.433 1.00 84.62 253 VAL A N 1
ATOM 2032 C CA . VAL A 1 253 ? 10.244 -6.667 -15.240 1.00 84.62 253 VAL A CA 1
ATOM 2033 C C . VAL A 1 253 ? 9.836 -6.484 -16.706 1.00 84.62 253 VAL A C 1
ATOM 2035 O O . VAL A 1 253 ? 8.634 -6.406 -16.973 1.00 84.62 253 VAL A O 1
ATOM 2038 N N . PRO A 1 254 ? 10.792 -6.448 -17.658 1.00 91.56 254 PRO A N 1
ATOM 2039 C CA . PRO A 1 254 ? 10.482 -6.390 -19.086 1.00 91.56 254 PRO A CA 1
ATOM 2040 C C . PRO A 1 254 ? 9.560 -7.531 -19.536 1.00 91.56 254 PRO A C 1
ATOM 2042 O O . PRO A 1 254 ? 9.687 -8.662 -19.054 1.00 91.56 254 PRO A O 1
ATOM 2045 N N . GLU A 1 255 ? 8.668 -7.272 -20.495 1.00 93.00 255 GLU A N 1
ATOM 2046 C CA . GLU A 1 255 ? 7.690 -8.265 -20.970 1.00 93.00 255 GLU A CA 1
ATOM 2047 C C . GLU A 1 255 ? 8.394 -9.515 -21.504 1.00 93.00 255 GLU A C 1
ATOM 2049 O O . GLU A 1 255 ? 8.083 -10.649 -21.126 1.00 93.00 255 GLU A O 1
ATOM 2054 N N . SER A 1 256 ? 9.389 -9.290 -22.365 1.00 93.56 256 SER A N 1
ATOM 2055 C CA . SER A 1 256 ? 10.187 -10.350 -22.980 1.00 93.56 256 SER A CA 1
ATOM 2056 C C . SER A 1 256 ? 10.869 -11.236 -21.937 1.00 93.56 256 SER A C 1
ATOM 2058 O O . SER A 1 256 ? 10.952 -12.446 -22.125 1.00 93.56 256 SER A O 1
ATOM 2060 N N . TRP A 1 257 ? 11.295 -10.666 -20.807 1.00 90.44 257 TRP A N 1
ATOM 2061 C CA . TRP A 1 257 ? 11.900 -11.413 -19.707 1.00 90.44 257 TRP A CA 1
ATOM 2062 C C . TRP A 1 257 ? 10.852 -12.204 -18.930 1.00 90.44 257 TRP A C 1
ATOM 2064 O O . TRP A 1 257 ? 11.080 -13.374 -18.625 1.00 90.44 257 TRP A O 1
ATOM 2074 N N . ALA A 1 258 ? 9.694 -11.608 -18.639 1.00 87.75 258 ALA A N 1
ATOM 2075 C CA . ALA A 1 258 ? 8.603 -12.292 -17.950 1.00 87.75 258 ALA A CA 1
ATOM 2076 C C . ALA A 1 258 ? 8.104 -13.519 -18.737 1.00 87.75 258 ALA A C 1
ATOM 2078 O O . ALA A 1 258 ? 7.910 -14.590 -18.159 1.00 87.75 258 ALA A O 1
ATOM 2079 N N . ARG A 1 259 ? 8.001 -13.401 -20.068 1.00 90.31 259 ARG A N 1
ATOM 2080 C CA . ARG A 1 259 ? 7.601 -14.490 -20.979 1.00 90.31 259 ARG A CA 1
ATOM 2081 C C . ARG A 1 259 ? 8.545 -15.695 -20.975 1.00 90.31 259 ARG A C 1
ATOM 2083 O O . ARG A 1 259 ? 8.107 -16.792 -21.295 1.00 90.31 259 ARG A O 1
ATOM 2090 N N . THR A 1 260 ? 9.811 -15.529 -20.585 1.00 87.50 260 THR A N 1
ATOM 2091 C CA . THR A 1 260 ? 10.738 -16.672 -20.442 1.00 87.50 260 THR A CA 1
ATOM 2092 C C . THR A 1 260 ? 10.481 -17.514 -19.192 1.00 87.50 260 THR A C 1
ATOM 2094 O O . THR A 1 260 ? 10.942 -18.649 -19.119 1.00 87.50 260 THR A O 1
ATOM 2097 N N . ARG A 1 261 ? 9.769 -16.968 -18.197 1.00 80.44 261 ARG A N 1
ATOM 2098 C CA . ARG A 1 261 ? 9.588 -17.602 -16.882 1.00 80.44 261 ARG A CA 1
ATOM 2099 C C . ARG A 1 261 ? 8.147 -17.998 -16.578 1.00 80.44 261 ARG A C 1
ATOM 2101 O O . ARG A 1 261 ? 7.937 -18.864 -15.736 1.00 80.44 261 ARG A O 1
ATOM 2108 N N . ALA A 1 262 ? 7.172 -17.381 -17.241 1.00 85.69 262 ALA A N 1
ATOM 2109 C CA . ALA A 1 262 ? 5.755 -17.598 -16.976 1.00 85.69 262 ALA A CA 1
ATOM 2110 C C . ALA A 1 262 ? 4.912 -17.571 -18.257 1.00 85.69 262 ALA A C 1
ATOM 2112 O O . ALA A 1 262 ? 5.285 -16.960 -19.261 1.00 85.69 262 ALA A O 1
ATOM 2113 N N . ASN A 1 263 ? 3.731 -18.191 -18.194 1.00 90.94 263 ASN A N 1
ATOM 2114 C CA . ASN A 1 263 ? 2.732 -18.164 -19.262 1.00 90.94 263 ASN A CA 1
ATOM 2115 C C . ASN A 1 263 ? 2.006 -16.803 -19.317 1.00 90.94 263 ASN A C 1
ATOM 2117 O O . ASN A 1 263 ? 0.841 -16.684 -18.936 1.00 90.94 263 ASN A O 1
ATOM 2121 N N . VAL A 1 264 ? 2.711 -15.752 -19.742 1.00 92.00 264 VAL A N 1
ATOM 2122 C CA . VAL A 1 264 ? 2.132 -14.410 -19.905 1.00 92.00 264 VAL A CA 1
ATOM 2123 C C . VAL A 1 264 ? 1.194 -14.414 -21.114 1.00 92.00 264 VAL A C 1
ATOM 2125 O O . VAL A 1 264 ? 1.643 -14.559 -22.248 1.00 92.00 264 VAL A O 1
ATOM 2128 N N . VAL A 1 265 ? -0.104 -14.222 -20.900 1.00 95.25 265 VAL A N 1
ATOM 2129 C CA . VAL A 1 265 ? -1.106 -14.139 -21.986 1.00 95.25 265 VAL A CA 1
ATOM 2130 C C . VAL A 1 265 ? -1.663 -12.729 -22.168 1.00 95.25 265 VAL A C 1
ATOM 2132 O O . VAL A 1 265 ? -2.320 -12.450 -23.164 1.00 95.25 265 VAL A O 1
ATOM 2135 N N . PHE A 1 266 ? -1.383 -11.837 -21.219 1.00 96.56 266 PHE A N 1
ATOM 2136 C CA . PHE A 1 266 ? -1.783 -10.438 -21.250 1.00 96.56 266 PHE A CA 1
ATOM 2137 C C . PHE A 1 266 ? -0.639 -9.574 -20.729 1.00 96.56 266 PHE A C 1
ATOM 2139 O O . PHE A 1 266 ? -0.045 -9.875 -19.692 1.00 96.56 266 PHE A O 1
ATOM 2146 N N . TYR A 1 267 ? -0.347 -8.498 -21.447 1.00 95.88 267 TYR A N 1
ATOM 2147 C CA . TYR A 1 267 ? 0.616 -7.488 -21.042 1.00 95.88 267 TYR A CA 1
ATOM 2148 C C . TYR A 1 267 ? 0.095 -6.114 -21.452 1.00 95.88 267 TYR A C 1
ATOM 2150 O O . TYR A 1 267 ? -0.395 -5.949 -22.573 1.00 95.88 267 TYR A O 1
ATOM 2158 N N . ARG A 1 268 ? 0.212 -5.132 -20.560 1.00 97.38 268 ARG A N 1
ATOM 2159 C CA . ARG A 1 268 ? -0.082 -3.733 -20.861 1.00 97.38 268 ARG A CA 1
ATOM 2160 C C . ARG A 1 268 ? 0.898 -2.819 -20.145 1.00 97.38 268 ARG A C 1
ATOM 2162 O O . ARG A 1 268 ? 1.250 -3.062 -18.994 1.00 97.38 268 ARG A O 1
ATOM 2169 N N . TRP A 1 269 ? 1.313 -1.771 -20.846 1.00 97.19 269 TRP A N 1
ATOM 2170 C CA . TRP A 1 269 ? 2.124 -0.688 -20.310 1.00 97.19 269 TRP A CA 1
ATOM 2171 C C . TRP A 1 269 ? 1.281 0.577 -20.150 1.00 97.19 269 TRP A C 1
ATOM 2173 O O . TRP A 1 269 ? 0.500 0.902 -21.046 1.00 97.19 269 TRP A O 1
ATOM 2183 N N . HIS A 1 270 ? 1.503 1.306 -19.058 1.00 97.75 270 HIS A N 1
ATOM 2184 C CA . HIS A 1 270 ? 0.897 2.602 -18.762 1.00 97.75 270 HIS A CA 1
ATOM 2185 C C . HIS A 1 270 ? 1.989 3.651 -18.508 1.00 97.75 270 HIS A C 1
ATOM 2187 O O . HIS A 1 270 ? 2.886 3.447 -17.687 1.00 97.75 270 HIS A O 1
ATOM 2193 N N . ASP A 1 271 ? 1.896 4.791 -19.200 1.00 96.69 271 ASP A N 1
ATOM 2194 C CA . ASP A 1 271 ? 2.843 5.917 -19.095 1.00 96.69 271 ASP A CA 1
ATOM 2195 C C . ASP A 1 271 ? 2.564 6.852 -17.902 1.00 96.69 271 ASP A C 1
ATOM 2197 O O . ASP A 1 271 ? 3.234 7.869 -17.733 1.00 96.69 271 ASP A O 1
ATOM 2201 N N . GLU A 1 272 ? 1.585 6.507 -17.068 1.00 96.56 272 GLU A N 1
ATOM 2202 C CA . GLU A 1 272 ? 1.213 7.212 -15.841 1.00 96.56 272 GLU A CA 1
ATOM 2203 C C . GLU A 1 272 ? 0.957 6.214 -14.705 1.00 96.56 272 GLU A C 1
ATOM 2205 O O . GLU A 1 272 ? 0.598 5.068 -14.966 1.00 96.56 272 GLU A O 1
ATOM 2210 N N . GLY A 1 273 ? 1.134 6.644 -13.453 1.00 97.12 273 GLY A N 1
ATOM 2211 C CA . GLY A 1 273 ? 0.929 5.813 -12.262 1.00 97.12 273 GLY A CA 1
ATOM 2212 C C . GLY A 1 273 ? 2.186 5.089 -11.767 1.00 97.12 273 GLY A C 1
ATOM 2213 O O . GLY A 1 273 ? 3.152 4.860 -12.504 1.00 97.12 273 GLY A O 1
ATOM 2214 N N . GLY A 1 274 ? 2.176 4.751 -10.477 1.00 95.12 274 GLY A N 1
ATOM 2215 C CA . GLY A 1 274 ? 3.272 4.080 -9.794 1.00 95.12 274 GLY A CA 1
ATOM 2216 C C . GLY A 1 274 ? 2.882 2.790 -9.101 1.00 95.12 274 GLY A C 1
ATOM 2217 O O . GLY A 1 274 ? 2.079 2.004 -9.600 1.00 95.12 274 GLY A O 1
ATOM 2218 N N . HIS A 1 275 ? 3.538 2.548 -7.972 1.00 94.94 275 HIS A N 1
ATOM 2219 C CA . HIS A 1 275 ? 3.451 1.283 -7.256 1.00 94.94 275 HIS A CA 1
ATOM 2220 C C . HIS A 1 275 ? 2.050 0.995 -6.709 1.00 94.94 275 HIS A C 1
ATOM 2222 O O . HIS A 1 275 ? 1.607 -0.152 -6.650 1.00 94.94 275 HIS A O 1
ATOM 2228 N N . PHE A 1 276 ? 1.314 2.037 -6.317 1.00 95.81 276 PHE A N 1
ATOM 2229 C CA . PHE A 1 276 ? -0.020 1.883 -5.754 1.00 95.81 276 PHE A CA 1
ATOM 2230 C C . PHE A 1 276 ? -1.070 2.016 -6.857 1.00 95.81 276 PHE A C 1
ATOM 2232 O O . PHE A 1 276 ? -1.978 2.831 -6.759 1.00 95.81 276 PHE A O 1
ATOM 2239 N N . ALA A 1 277 ? -0.976 1.193 -7.905 1.00 96.12 277 ALA A N 1
ATOM 2240 C CA . ALA A 1 277 ? -1.832 1.269 -9.092 1.00 96.12 277 ALA A CA 1
ATOM 2241 C C . ALA A 1 277 ? -3.339 1.370 -8.784 1.00 96.12 277 ALA A C 1
ATOM 2243 O O . ALA A 1 277 ? -4.040 2.183 -9.378 1.00 96.12 277 ALA A O 1
ATOM 2244 N N . ALA A 1 278 ? -3.837 0.593 -7.814 1.00 96.12 278 ALA A N 1
ATOM 2245 C CA . ALA A 1 278 ? -5.243 0.632 -7.403 1.00 96.12 278 ALA A CA 1
ATOM 2246 C C . ALA A 1 278 ? -5.651 1.952 -6.720 1.00 96.12 278 ALA A C 1
ATOM 2248 O O . ALA A 1 278 ? -6.821 2.315 -6.751 1.00 96.12 278 ALA A O 1
ATOM 2249 N N . LEU A 1 279 ? -4.701 2.651 -6.093 1.00 96.19 279 LEU A N 1
ATOM 2250 C CA . LEU A 1 279 ? -4.904 3.965 -5.483 1.00 96.19 279 LEU A CA 1
ATOM 2251 C C . LEU A 1 279 ? -4.740 5.089 -6.515 1.00 96.19 279 LEU A C 1
ATOM 2253 O O . LEU A 1 279 ? -5.498 6.051 -6.502 1.00 96.19 279 LEU A O 1
ATOM 2257 N N . GLU A 1 280 ? -3.735 4.981 -7.382 1.00 97.44 280 GLU A N 1
ATOM 2258 C CA . GLU A 1 280 ? -3.318 6.054 -8.287 1.00 97.44 280 GLU A CA 1
ATOM 2259 C C . GLU A 1 280 ? -4.114 6.076 -9.591 1.00 97.44 280 GLU A C 1
ATOM 2261 O O . GLU A 1 280 ? -4.442 7.146 -10.099 1.00 97.44 280 GLU A O 1
ATOM 2266 N N . LYS A 1 281 ? -4.391 4.896 -10.154 1.00 98.06 281 LYS A N 1
ATOM 2267 C CA . LYS A 1 281 ? -5.030 4.712 -11.462 1.00 98.06 281 LYS A CA 1
ATOM 2268 C C . LYS A 1 281 ? -6.073 3.579 -11.401 1.00 98.06 281 LYS A C 1
ATOM 2270 O O . LYS A 1 281 ? -5.957 2.596 -12.142 1.00 98.06 281 LYS A O 1
ATOM 2275 N N . PRO A 1 282 ? -7.095 3.685 -10.525 1.00 97.50 282 PRO A N 1
ATOM 2276 C CA . PRO A 1 282 ? -8.083 2.627 -10.318 1.00 97.50 282 PRO A CA 1
ATOM 2277 C C . PRO A 1 282 ? -8.825 2.238 -11.601 1.00 97.50 282 PRO A C 1
ATOM 2279 O O . PRO A 1 282 ? -9.049 1.047 -11.815 1.00 97.50 282 PRO A O 1
ATOM 2282 N N . GLU A 1 283 ? -9.177 3.193 -12.475 1.00 98.31 283 GLU A N 1
ATOM 2283 C CA . GLU A 1 283 ? -9.890 2.861 -13.715 1.00 98.31 283 GLU A CA 1
ATOM 2284 C C . GLU A 1 283 ? -9.011 2.093 -14.706 1.00 98.31 283 GLU A C 1
ATOM 2286 O O . GLU A 1 283 ? -9.495 1.155 -15.339 1.00 98.31 283 GLU A O 1
ATOM 2291 N N . LEU A 1 284 ? -7.722 2.443 -14.815 1.00 98.31 284 LEU A N 1
ATOM 2292 C CA . LEU A 1 284 ? -6.782 1.722 -15.679 1.00 98.31 284 LEU A CA 1
ATOM 2293 C C . LEU A 1 284 ? -6.586 0.290 -15.180 1.00 98.31 284 LEU A C 1
ATOM 2295 O O . LEU A 1 284 ? -6.745 -0.655 -15.949 1.00 98.31 284 LEU A O 1
ATOM 2299 N N . LEU A 1 285 ? -6.321 0.113 -13.881 1.00 98.12 285 LEU A N 1
ATOM 2300 C CA . LEU A 1 285 ? -6.135 -1.221 -13.312 1.00 98.12 285 LEU A CA 1
ATOM 2301 C C . LEU A 1 285 ? -7.403 -2.079 -13.439 1.00 98.12 285 LEU A C 1
ATOM 2303 O O . LEU A 1 285 ? -7.313 -3.253 -13.797 1.00 98.12 285 LEU A O 1
ATOM 2307 N N . LEU A 1 286 ? -8.584 -1.511 -13.173 1.00 98.19 286 LEU A N 1
ATOM 2308 C CA . LEU A 1 286 ? -9.847 -2.233 -13.327 1.00 98.19 286 LEU A CA 1
ATOM 2309 C C . LEU A 1 286 ? -10.071 -2.651 -14.784 1.00 98.19 286 LEU A C 1
ATOM 2311 O O . LEU A 1 286 ? -10.417 -3.806 -15.035 1.00 98.19 286 LEU A O 1
ATOM 2315 N N . LYS A 1 287 ? -9.818 -1.751 -15.742 1.00 98.62 287 LYS A N 1
ATOM 2316 C CA . LYS A 1 287 ? -9.954 -2.052 -17.170 1.00 98.62 287 LYS A CA 1
ATOM 2317 C C . LYS A 1 287 ? -9.036 -3.195 -17.602 1.00 98.62 287 LYS A C 1
ATOM 2319 O O . LYS A 1 287 ? -9.448 -4.048 -18.386 1.00 98.62 287 LYS A O 1
ATOM 2324 N N . ASP A 1 288 ? -7.811 -3.229 -17.088 1.00 98.56 288 ASP A N 1
ATOM 2325 C CA . ASP A 1 288 ? -6.850 -4.299 -17.360 1.00 98.56 288 ASP A CA 1
ATOM 2326 C C . ASP A 1 288 ? -7.335 -5.646 -16.821 1.00 98.56 288 ASP A C 1
ATOM 2328 O O . ASP A 1 288 ? -7.247 -6.657 -17.520 1.00 98.56 288 ASP A O 1
ATOM 2332 N N . VAL A 1 289 ? -7.902 -5.665 -15.610 1.00 98.06 289 VAL A N 1
ATOM 2333 C CA . VAL A 1 289 ? -8.506 -6.873 -15.030 1.00 98.06 289 VAL A CA 1
ATOM 2334 C C . VAL A 1 289 ? -9.692 -7.350 -15.870 1.00 98.06 289 VAL A C 1
ATOM 2336 O O . VAL A 1 289 ? -9.792 -8.543 -16.159 1.00 98.06 289 VAL A O 1
ATOM 2339 N N . GLU A 1 290 ? -10.575 -6.443 -16.294 1.00 97.75 290 GLU A N 1
ATOM 2340 C CA . GLU A 1 290 ? -11.722 -6.776 -17.146 1.00 97.75 290 GLU A CA 1
ATOM 2341 C C . GLU A 1 290 ? -11.287 -7.356 -18.496 1.00 97.75 290 GLU A C 1
ATOM 2343 O O . GLU A 1 290 ? -11.815 -8.386 -18.921 1.00 97.75 290 GLU A O 1
ATOM 2348 N N . ASP A 1 291 ? -10.296 -6.742 -19.145 1.00 98.44 291 ASP A N 1
ATOM 2349 C CA . ASP A 1 291 ? -9.769 -7.206 -20.430 1.00 98.44 291 ASP A CA 1
ATOM 2350 C C . ASP A 1 291 ? -9.066 -8.555 -20.309 1.00 98.44 291 ASP A C 1
ATOM 2352 O O . ASP A 1 291 ? -9.265 -9.436 -21.147 1.00 98.44 291 ASP A O 1
ATOM 2356 N N . PHE A 1 292 ? -8.284 -8.747 -19.245 1.00 98.06 292 PHE A N 1
ATOM 2357 C CA . PHE A 1 292 ? -7.649 -10.025 -18.959 1.00 98.06 292 PHE A CA 1
ATOM 2358 C C . PHE A 1 292 ? -8.692 -11.130 -18.765 1.00 98.06 292 PHE A C 1
ATOM 2360 O O . PHE A 1 292 ? -8.624 -12.173 -19.416 1.00 98.06 292 PHE A O 1
ATOM 2367 N N . VAL A 1 293 ? -9.700 -10.892 -17.920 1.00 96.94 293 VAL A N 1
ATOM 2368 C CA . VAL A 1 293 ? -10.774 -11.860 -17.665 1.00 96.94 293 VAL A CA 1
ATOM 2369 C C . VAL A 1 293 ? -11.592 -12.133 -18.929 1.00 96.94 293 VAL A C 1
ATOM 2371 O O . VAL A 1 293 ? -11.940 -13.288 -19.180 1.00 96.94 293 VAL A O 1
ATOM 2374 N N . SER A 1 294 ? -11.879 -11.113 -19.745 1.00 96.12 294 SER A N 1
ATOM 2375 C CA . SER A 1 294 ? -12.572 -11.290 -21.027 1.00 96.12 294 SER A CA 1
ATOM 2376 C C . SER A 1 294 ? -11.760 -12.162 -21.982 1.00 96.12 294 SER A C 1
ATOM 2378 O O . SER A 1 294 ? -12.284 -13.146 -22.496 1.00 96.12 294 SER A O 1
ATOM 2380 N N . GLY A 1 295 ? -10.463 -11.885 -22.149 1.00 96.50 295 GLY A N 1
ATOM 2381 C CA . GLY A 1 295 ? -9.592 -12.692 -23.006 1.00 96.50 295 GLY A CA 1
ATOM 2382 C C . GLY A 1 295 ? -9.490 -14.154 -22.552 1.00 96.50 295 GLY A C 1
ATOM 2383 O O . GLY A 1 295 ? -9.436 -15.073 -23.374 1.00 96.50 295 GLY A O 1
ATOM 2384 N N . LEU A 1 296 ? -9.528 -14.405 -21.240 1.00 95.81 296 LEU A N 1
ATOM 2385 C CA . LEU A 1 296 ? -9.573 -15.766 -20.702 1.00 95.81 296 LEU A CA 1
ATOM 2386 C C . LEU A 1 296 ? -10.906 -16.484 -20.961 1.00 95.81 296 LEU A C 1
ATOM 2388 O O . LEU A 1 296 ? -10.904 -17.704 -21.133 1.00 95.81 296 LEU A O 1
ATOM 2392 N N . LYS A 1 297 ? -12.031 -15.763 -21.014 1.00 93.56 297 LYS A N 1
ATOM 2393 C CA . LYS A 1 297 ? -13.320 -16.336 -21.438 1.00 93.56 297 LYS A CA 1
ATOM 2394 C C . LYS A 1 297 ? -13.323 -16.674 -22.920 1.00 93.56 297 LYS A C 1
ATOM 2396 O O . LYS A 1 297 ? -13.700 -17.780 -23.292 1.00 93.56 297 LYS A O 1
ATOM 2401 N N . ASP A 1 298 ? -12.865 -15.744 -23.754 1.00 92.88 298 ASP A N 1
ATOM 2402 C CA . ASP A 1 298 ? -12.870 -15.904 -25.212 1.00 92.88 298 ASP A CA 1
ATOM 2403 C C . ASP A 1 298 ? -11.972 -17.067 -25.661 1.00 92.88 298 ASP A C 1
ATOM 2405 O O . ASP A 1 298 ? -12.273 -17.763 -26.629 1.00 92.88 298 ASP A O 1
ATOM 2409 N N . SER A 1 299 ? -10.894 -17.329 -24.916 1.00 90.44 299 SER A N 1
ATOM 2410 C CA . SER A 1 299 ? -10.003 -18.479 -25.125 1.00 90.44 299 SER A CA 1
ATOM 2411 C C . SER A 1 299 ? -10.500 -19.791 -24.499 1.00 90.44 299 SER A C 1
ATOM 2413 O O . SER A 1 299 ? -9.844 -20.822 -24.649 1.00 90.44 299 SER A O 1
ATOM 2415 N N . GLY A 1 300 ? -11.644 -19.783 -23.805 1.00 88.56 300 GLY A N 1
ATOM 2416 C CA . GLY A 1 300 ? -12.227 -20.961 -23.157 1.00 88.56 300 GLY A CA 1
ATOM 2417 C C . GLY A 1 300 ? -11.484 -21.437 -21.905 1.00 88.56 300 GLY A C 1
ATOM 2418 O O . GLY A 1 300 ? -11.742 -22.542 -21.430 1.00 88.56 300 GLY A O 1
ATOM 2419 N N . VAL A 1 301 ? -10.559 -20.633 -21.368 1.00 86.69 301 VAL A N 1
ATOM 2420 C CA . VAL A 1 301 ? -9.840 -20.950 -20.124 1.00 86.69 301 VAL A CA 1
ATOM 2421 C C . VAL A 1 301 ? -10.726 -20.718 -18.901 1.00 86.69 301 VAL A C 1
ATOM 2423 O O . VAL A 1 301 ? -10.696 -21.509 -17.958 1.00 86.69 301 VAL A O 1
ATOM 2426 N N . LEU A 1 302 ? -11.502 -19.631 -18.906 1.00 83.44 302 LEU A N 1
ATOM 2427 C CA . LEU A 1 302 ? -12.540 -19.366 -17.912 1.00 83.44 302 LEU A CA 1
ATOM 2428 C C . LEU A 1 302 ? -13.904 -19.689 -18.522 1.00 83.44 302 LEU A C 1
ATOM 2430 O O . LEU A 1 302 ? -14.228 -19.204 -19.603 1.00 83.44 302 LEU A O 1
ATOM 2434 N N . VAL A 1 303 ? -14.687 -20.501 -17.812 1.00 68.19 303 VAL A N 1
ATOM 2435 C CA . VAL A 1 303 ? -16.031 -20.951 -18.210 1.00 68.19 303 VAL A CA 1
ATOM 2436 C C . VAL A 1 303 ? -17.080 -20.288 -17.330 1.00 68.19 303 VAL A C 1
ATOM 2438 O O . VAL A 1 303 ? -16.857 -20.243 -16.099 1.00 68.19 303 VAL A O 1
#